Protein AF-A0A059EYD7-F1 (afdb_monomer_lite)

Foldseek 3Di:
DPVVVVVQVVVVVVLVVQAPAWKFKFQPVCPQWTWKAFQPDDDFFRIFIDGPPDDPRIFRTWHWHDDPQFTFIAHNNFTWDDDPFGIGTDDPDHDTWHWDDDPRAIWTDDPQWTWFQDPGGTTTDHDDPDSRRGMHMGGDPPVVVVVVVPPPDDDDDPVVVVVVVVVVVVVVVVVVVVVVVVLVVPDDPDPLSVLCNVQVDPVCVVVSVVVVVVVVVVVPDDDDPDDDPPPPPVCVPDPD

pLDDT: mean 70.07, std 21.64, range [25.67, 97.25]

Radius of gyration: 25.84 Å; chains: 1; bounding box: 49×75×53 Å

Structure (mmCIF, N/CA/C/O backbone):
data_AF-A0A059EYD7-F1
#
_entry.id   AF-A0A059EYD7-F1
#
loop_
_atom_site.group_PDB
_atom_site.id
_atom_site.type_symbol
_atom_site.label_atom_id
_atom_site.label_alt_id
_atom_site.label_comp_id
_atom_site.label_asym_id
_atom_site.label_entity_id
_atom_site.label_seq_id
_atom_site.pdbx_PDB_ins_code
_atom_site.Cartn_x
_atom_site.Cartn_y
_atom_site.Cartn_z
_atom_site.occupancy
_atom_site.B_iso_or_equiv
_atom_site.auth_seq_id
_atom_site.auth_comp_id
_atom_site.auth_asym_id
_atom_site.auth_atom_id
_atom_site.pdbx_PDB_model_num
ATOM 1 N N . MET A 1 1 ? -14.979 23.476 12.767 1.00 40.97 1 MET A N 1
ATOM 2 C CA . MET A 1 1 ? -15.684 22.235 12.365 1.00 40.97 1 MET A CA 1
ATOM 3 C C . MET A 1 1 ? -15.823 22.059 10.840 1.00 40.97 1 MET A C 1
ATOM 5 O O . MET A 1 1 ? -16.183 20.976 10.415 1.00 40.97 1 MET A O 1
ATOM 9 N N . LEU A 1 2 ? -15.488 23.056 10.001 1.00 29.75 2 LEU A N 1
ATOM 10 C CA . LEU A 1 2 ? -15.599 22.969 8.529 1.00 29.75 2 LEU A CA 1
ATOM 11 C C . LEU A 1 2 ? -14.381 22.335 7.819 1.00 29.75 2 LEU A C 1
ATOM 13 O O . LEU A 1 2 ? -14.559 21.645 6.820 1.00 29.75 2 LEU A O 1
ATOM 17 N N . LEU A 1 3 ? -13.159 22.488 8.352 1.00 25.67 3 LEU A N 1
ATOM 18 C CA . LEU A 1 3 ? -11.946 21.910 7.740 1.00 25.67 3 LEU A CA 1
ATOM 19 C C . LEU A 1 3 ? -11.947 20.371 7.706 1.00 25.67 3 LEU A C 1
ATOM 21 O O . LEU A 1 3 ? -11.446 19.774 6.758 1.00 25.67 3 LEU A O 1
ATOM 25 N N . TYR A 1 4 ? -12.533 19.730 8.720 1.00 30.30 4 TYR A N 1
ATOM 26 C CA . TYR A 1 4 ? -12.540 18.269 8.847 1.00 30.30 4 TYR A CA 1
ATOM 27 C C . TYR A 1 4 ? -13.399 17.600 7.759 1.00 30.30 4 TYR A C 1
ATOM 29 O O . TYR A 1 4 ? -13.038 16.551 7.237 1.00 30.30 4 TYR A O 1
ATOM 37 N N . PHE A 1 5 ? -14.502 18.242 7.357 1.00 29.33 5 PHE A N 1
ATOM 38 C CA . PHE A 1 5 ? -15.369 17.740 6.287 1.00 29.33 5 PHE A CA 1
ATOM 39 C C . PHE A 1 5 ? -14.737 17.870 4.899 1.00 29.33 5 PHE A C 1
ATOM 41 O O . PHE A 1 5 ? -14.975 17.014 4.051 1.00 29.33 5 PHE A O 1
ATOM 48 N N . TYR A 1 6 ? -13.923 18.903 4.665 1.00 25.95 6 TYR A N 1
ATOM 49 C CA . TYR A 1 6 ? -13.319 19.135 3.352 1.00 25.95 6 TYR A CA 1
ATOM 50 C C . TYR A 1 6 ? -12.222 18.104 3.038 1.00 25.95 6 TYR A C 1
ATOM 52 O O . TYR A 1 6 ? -12.196 17.562 1.939 1.00 25.95 6 TYR A O 1
ATOM 60 N N . ILE A 1 7 ? -11.391 17.753 4.030 1.00 36.19 7 ILE A N 1
ATOM 61 C CA . ILE A 1 7 ? -10.293 16.779 3.878 1.00 36.19 7 ILE A CA 1
ATOM 62 C C . ILE A 1 7 ? -10.826 15.344 3.709 1.00 36.19 7 ILE A C 1
ATOM 64 O O . ILE A 1 7 ? -10.340 14.594 2.861 1.00 36.19 7 ILE A O 1
ATOM 68 N N . VAL A 1 8 ? -11.863 14.965 4.470 1.00 41.94 8 VAL A N 1
ATOM 69 C CA . VAL A 1 8 ? -12.469 13.619 4.408 1.00 41.94 8 VAL A CA 1
ATOM 70 C C . VAL A 1 8 ? -13.204 13.378 3.084 1.00 41.94 8 VAL A C 1
ATOM 72 O O . VAL A 1 8 ? -13.218 12.257 2.578 1.00 41.94 8 VAL A O 1
ATOM 75 N N . LYS A 1 9 ? -13.807 14.416 2.491 1.00 41.78 9 LYS A N 1
ATOM 76 C CA . LYS A 1 9 ? -14.531 14.274 1.221 1.00 41.78 9 LYS A CA 1
ATOM 77 C C . LYS A 1 9 ? -13.574 14.047 0.049 1.00 41.78 9 LYS A C 1
ATOM 79 O O . LYS A 1 9 ? -13.802 13.153 -0.760 1.00 41.78 9 LYS A O 1
ATOM 84 N N . THR A 1 10 ? -12.455 14.772 0.020 1.00 55.06 10 THR A N 1
ATOM 85 C CA . THR A 1 10 ? -11.432 14.604 -1.020 1.00 55.06 10 THR A CA 1
ATOM 86 C C . THR A 1 10 ? -10.751 13.238 -0.981 1.00 55.06 10 THR A C 1
ATOM 88 O O . THR A 1 10 ? -10.392 12.717 -2.033 1.00 55.06 10 THR A O 1
ATOM 91 N N . SER A 1 11 ? -10.596 12.613 0.190 1.00 69.75 11 SER A N 1
ATOM 92 C CA . SER A 1 11 ? -9.914 11.319 0.269 1.00 69.75 11 SER A CA 1
ATOM 93 C C . SER A 1 11 ? -10.766 10.139 -0.172 1.00 69.75 11 SER A C 1
ATOM 95 O O . SER A 1 11 ? -10.259 9.248 -0.853 1.00 69.75 11 SER A O 1
ATOM 97 N N . LEU A 1 12 ? -12.062 10.136 0.151 1.00 78.62 12 LEU A N 1
ATOM 98 C CA . LEU A 1 12 ? -12.963 9.090 -0.326 1.00 78.62 12 LEU A CA 1
ATOM 99 C C . LEU A 1 12 ? -13.129 9.157 -1.849 1.00 78.62 12 LEU A C 1
ATOM 101 O O . LEU A 1 12 ? -13.083 8.121 -2.504 1.00 78.62 12 LEU A O 1
ATOM 105 N N . GLU A 1 13 ? -13.244 10.359 -2.419 1.00 84.25 13 GLU A N 1
ATOM 106 C CA . GLU A 1 13 ? -13.32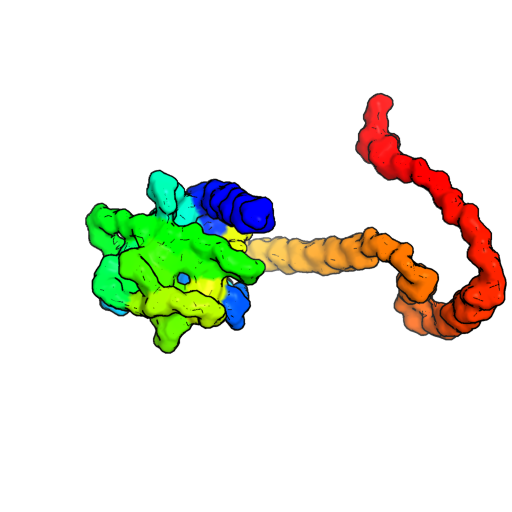1 10.556 -3.872 1.00 84.25 13 GLU A CA 1
ATOM 107 C C . GLU A 1 13 ? -12.063 10.052 -4.598 1.00 84.25 13 GLU A C 1
ATOM 109 O O . GLU A 1 13 ? -12.163 9.462 -5.676 1.00 84.25 13 GLU A O 1
ATOM 114 N N . VAL A 1 14 ? -10.874 10.243 -4.013 1.00 86.62 14 VAL A N 1
ATOM 115 C CA . VAL A 1 14 ? -9.623 9.681 -4.549 1.00 86.62 14 VAL A CA 1
ATOM 116 C C . VAL A 1 14 ? -9.665 8.154 -4.519 1.00 86.62 14 VAL A C 1
ATOM 118 O O . VAL A 1 14 ? -9.455 7.523 -5.553 1.00 86.62 14 VAL A O 1
ATOM 121 N N . LEU A 1 15 ? -10.000 7.546 -3.378 1.00 90.44 15 LEU A N 1
ATOM 122 C CA . LEU A 1 15 ? -10.076 6.085 -3.248 1.00 90.44 15 LEU A CA 1
ATOM 123 C C . LEU A 1 15 ? -11.137 5.466 -4.168 1.00 90.44 15 LEU A C 1
ATOM 125 O O . LEU A 1 15 ? -10.938 4.378 -4.703 1.00 90.44 15 LEU A O 1
ATOM 129 N N . GLU A 1 16 ? -12.252 6.160 -4.388 1.00 89.38 16 GLU A N 1
ATOM 130 C CA . GLU A 1 16 ? -13.285 5.754 -5.341 1.00 89.38 16 GLU A CA 1
ATOM 131 C C . GLU A 1 16 ? -12.776 5.780 -6.782 1.00 89.38 16 GLU A C 1
ATOM 133 O O . GLU A 1 16 ? -13.001 4.819 -7.515 1.00 89.38 16 GLU A O 1
ATOM 138 N N . LYS A 1 17 ? -12.037 6.823 -7.178 1.00 89.12 17 LYS A N 1
ATOM 139 C CA . LYS A 1 17 ? -11.420 6.910 -8.513 1.00 89.12 17 LYS A CA 1
ATOM 140 C C . LYS A 1 17 ? -10.355 5.842 -8.738 1.00 89.12 17 LYS A C 1
ATOM 142 O O . LYS A 1 17 ? -10.203 5.377 -9.864 1.00 89.12 17 LYS A O 1
ATOM 147 N N . LEU A 1 18 ? -9.619 5.473 -7.692 1.00 89.81 18 LEU A N 1
ATOM 148 C CA . LEU A 1 18 ? -8.628 4.397 -7.736 1.00 89.81 18 LEU A CA 1
ATOM 149 C C . LEU A 1 18 ? -9.276 3.009 -7.742 1.00 89.81 18 LEU A C 1
ATOM 151 O O . LEU A 1 18 ? -8.636 2.035 -8.140 1.00 89.81 18 LEU A O 1
ATOM 155 N N . SER A 1 19 ? -10.534 2.895 -7.314 1.00 93.44 19 SER A N 1
ATOM 156 C CA . SER A 1 19 ? -11.156 1.594 -7.141 1.00 93.44 19 SER A CA 1
ATOM 157 C C . SER A 1 19 ? -11.311 0.840 -8.463 1.00 93.44 19 SER A C 1
ATOM 159 O O . SER A 1 19 ? -11.786 1.377 -9.460 1.00 93.44 19 SER A O 1
ATOM 161 N N . GLY A 1 20 ? -10.889 -0.425 -8.462 1.00 89.00 20 GLY A N 1
ATOM 162 C CA . GLY A 1 20 ? -10.908 -1.313 -9.623 1.00 89.00 20 GLY A CA 1
ATOM 163 C C . GLY A 1 20 ? -9.766 -1.092 -10.618 1.00 89.00 20 GLY A C 1
ATOM 164 O O . GLY A 1 20 ? -9.623 -1.893 -11.539 1.00 89.00 20 GLY A O 1
ATOM 165 N N . ARG A 1 21 ? -8.936 -0.057 -10.441 1.00 89.94 21 ARG A N 1
ATOM 166 C CA . ARG A 1 21 ? -7.792 0.224 -11.319 1.00 89.94 21 ARG A CA 1
ATOM 167 C C . ARG A 1 21 ? -6.540 -0.515 -10.863 1.00 89.94 21 ARG A C 1
ATOM 169 O O . ARG A 1 21 ? -6.378 -0.779 -9.672 1.00 89.94 21 ARG A O 1
ATOM 176 N N . ASN A 1 22 ? -5.647 -0.789 -11.814 1.00 87.44 22 ASN A N 1
ATOM 177 C CA . ASN A 1 22 ? -4.293 -1.248 -11.516 1.00 87.44 22 ASN A CA 1
ATOM 178 C C . ASN A 1 22 ? -3.516 -0.100 -10.862 1.00 87.44 22 ASN A C 1
ATOM 180 O O . ASN A 1 22 ? -3.389 0.995 -11.423 1.00 87.44 22 ASN A O 1
ATOM 184 N N . ILE A 1 23 ? -3.018 -0.355 -9.662 1.00 90.50 23 ILE A N 1
ATOM 185 C CA . ILE A 1 23 ? -2.234 0.587 -8.872 1.00 90.50 23 ILE A CA 1
ATOM 186 C C . ILE A 1 23 ? -1.023 -0.136 -8.289 1.00 90.50 23 ILE A C 1
ATOM 188 O O . ILE A 1 23 ? -1.004 -1.362 -8.194 1.00 90.50 23 ILE A O 1
ATOM 192 N N . LYS A 1 24 ? -0.029 0.622 -7.842 1.00 90.38 24 LYS A N 1
ATOM 193 C CA . LYS A 1 24 ? 0.980 0.146 -6.897 1.00 90.38 24 LYS A CA 1
ATOM 194 C C . LYS A 1 24 ? 0.736 0.819 -5.551 1.00 90.38 24 LYS A C 1
ATOM 196 O O . LYS A 1 24 ? 0.357 1.989 -5.510 1.00 90.38 24 LYS A O 1
ATOM 201 N N . ILE A 1 25 ? 0.933 0.085 -4.463 1.00 93.00 25 ILE A N 1
ATOM 202 C CA . ILE A 1 25 ? 0.855 0.618 -3.097 1.00 93.00 25 ILE A CA 1
ATOM 203 C C . ILE A 1 25 ? 2.280 0.669 -2.562 1.00 93.00 25 ILE A C 1
ATOM 205 O O . ILE A 1 25 ? 2.978 -0.334 -2.650 1.00 93.00 25 ILE A O 1
ATOM 209 N N . PHE A 1 26 ? 2.720 1.795 -2.015 1.00 90.50 26 PHE A N 1
ATOM 210 C CA . PHE A 1 26 ? 4.070 1.950 -1.462 1.00 90.50 26 PHE A CA 1
ATOM 211 C C . PHE A 1 26 ? 4.025 2.614 -0.090 1.00 90.50 26 PHE A C 1
ATOM 213 O O . PHE A 1 26 ? 3.025 3.234 0.273 1.00 90.50 26 PHE A O 1
ATOM 220 N N . LEU A 1 27 ? 5.102 2.478 0.684 1.00 89.38 27 LEU A N 1
ATOM 221 C CA . LEU A 1 27 ? 5.264 3.237 1.923 1.00 89.38 27 LEU A CA 1
ATOM 222 C C . LEU A 1 27 ? 5.783 4.631 1.620 1.00 89.38 27 LEU A C 1
ATOM 224 O O . LEU A 1 27 ? 6.733 4.791 0.864 1.00 89.38 27 LEU A O 1
ATOM 228 N N . ILE A 1 28 ? 5.246 5.639 2.294 1.00 84.38 28 ILE A N 1
ATOM 229 C CA . ILE A 1 28 ? 5.686 7.026 2.087 1.00 84.38 28 ILE A CA 1
ATOM 230 C C . ILE A 1 28 ? 7.143 7.233 2.507 1.00 84.38 28 ILE A C 1
ATOM 232 O O . ILE A 1 28 ? 7.848 8.036 1.903 1.00 84.38 28 ILE A O 1
ATOM 236 N N . SER A 1 29 ? 7.618 6.480 3.503 1.00 84.75 29 SER A N 1
ATOM 237 C CA . SER A 1 29 ? 9.033 6.478 3.888 1.00 84.75 29 SER A CA 1
ATOM 238 C C . SER A 1 29 ? 9.952 5.856 2.837 1.00 84.75 29 SER A C 1
ATOM 240 O O . SER A 1 29 ? 11.154 6.111 2.885 1.00 84.75 29 SER A O 1
ATOM 242 N N . ASN A 1 30 ? 9.423 5.048 1.913 1.00 84.25 30 ASN A N 1
ATOM 243 C CA . ASN A 1 30 ? 10.200 4.450 0.836 1.00 84.25 30 ASN A CA 1
ATOM 244 C C . ASN A 1 30 ? 9.395 4.324 -0.475 1.00 84.25 30 ASN A C 1
ATOM 246 O O . ASN A 1 30 ? 8.903 3.238 -0.790 1.00 84.25 30 ASN A O 1
ATOM 250 N N . PRO A 1 31 ? 9.265 5.413 -1.255 1.00 81.94 31 PRO A N 1
ATOM 251 C CA . PRO A 1 31 ? 8.441 5.439 -2.465 1.00 81.94 31 PRO A CA 1
ATOM 252 C C . PRO A 1 31 ? 9.009 4.626 -3.638 1.00 81.94 31 PRO A C 1
ATOM 254 O O . PRO A 1 31 ? 8.325 4.444 -4.642 1.00 81.94 31 PRO A O 1
ATOM 257 N N . GLU A 1 32 ? 10.244 4.135 -3.529 1.00 78.12 32 GLU A N 1
ATOM 258 C CA . GLU A 1 32 ? 10.884 3.294 -4.549 1.00 78.12 32 GLU A CA 1
ATOM 259 C C . GLU A 1 32 ? 10.517 1.806 -4.409 1.00 78.12 32 GLU A C 1
ATOM 261 O O . GLU A 1 32 ? 10.810 1.001 -5.299 1.00 78.12 32 GLU A O 1
ATOM 266 N N . GLU A 1 33 ? 9.869 1.435 -3.299 1.00 83.31 33 GLU A N 1
ATOM 267 C CA . GLU A 1 33 ? 9.478 0.067 -2.977 1.00 83.31 33 GLU A CA 1
ATOM 268 C C . GLU A 1 33 ? 7.961 -0.065 -2.813 1.00 83.31 33 GLU A C 1
ATOM 270 O O . GLU A 1 33 ? 7.318 0.643 -2.037 1.00 83.31 33 GLU A O 1
ATOM 275 N N . PHE A 1 34 ? 7.393 -1.047 -3.499 1.00 90.19 34 PHE A N 1
ATOM 276 C CA . PHE A 1 34 ? 5.964 -1.319 -3.549 1.00 90.19 34 PHE A CA 1
ATOM 277 C C . PHE A 1 34 ? 5.635 -2.587 -2.781 1.00 90.19 34 PHE A C 1
ATOM 279 O O . PHE A 1 34 ? 6.440 -3.514 -2.709 1.00 90.19 34 PHE A O 1
ATOM 286 N N . LEU A 1 35 ? 4.427 -2.651 -2.237 1.00 93.12 35 LEU A N 1
ATOM 287 C CA . LEU A 1 35 ? 3.883 -3.887 -1.709 1.00 93.12 35 LEU A CA 1
ATOM 288 C C . LEU A 1 35 ? 3.740 -4.895 -2.845 1.00 93.12 35 LEU A C 1
ATOM 290 O O . LEU A 1 35 ? 3.181 -4.595 -3.900 1.00 93.12 35 LEU A O 1
ATOM 294 N N . ALA A 1 36 ? 4.245 -6.093 -2.602 1.00 92.38 36 ALA A N 1
ATOM 295 C CA . ALA A 1 36 ? 4.229 -7.180 -3.552 1.00 92.38 36 ALA A CA 1
ATOM 296 C C . ALA A 1 36 ? 3.904 -8.495 -2.862 1.00 92.38 36 ALA A C 1
ATOM 298 O O . ALA A 1 36 ? 4.102 -8.666 -1.657 1.00 92.38 36 ALA A O 1
ATOM 299 N N . ARG A 1 37 ? 3.400 -9.435 -3.651 1.00 90.75 37 ARG A N 1
ATOM 300 C CA . ARG A 1 37 ? 3.235 -10.824 -3.262 1.00 90.75 37 ARG A CA 1
ATOM 301 C C . ARG A 1 37 ? 4.414 -11.635 -3.773 1.00 90.75 37 ARG A C 1
ATOM 303 O O . ARG A 1 37 ? 4.748 -11.564 -4.949 1.00 90.75 37 ARG A O 1
ATOM 310 N N . ARG A 1 38 ? 4.955 -12.492 -2.919 1.00 87.50 38 ARG A N 1
ATOM 311 C CA . ARG A 1 38 ? 5.896 -13.540 -3.299 1.00 87.50 38 ARG A CA 1
ATOM 312 C C . ARG A 1 38 ? 5.171 -14.670 -4.020 1.00 87.50 38 ARG A C 1
ATOM 314 O O . ARG A 1 38 ? 4.219 -15.249 -3.498 1.00 87.50 38 ARG A O 1
ATOM 321 N N . LEU A 1 39 ? 5.623 -14.981 -5.226 1.00 83.50 39 LEU A N 1
ATOM 322 C CA . LEU A 1 39 ? 5.131 -16.085 -6.050 1.00 83.50 39 LEU A CA 1
ATOM 323 C C . LEU A 1 39 ? 5.811 -17.411 -5.690 1.00 83.50 39 LEU A C 1
ATOM 325 O O . LEU A 1 39 ? 5.248 -18.473 -5.936 1.0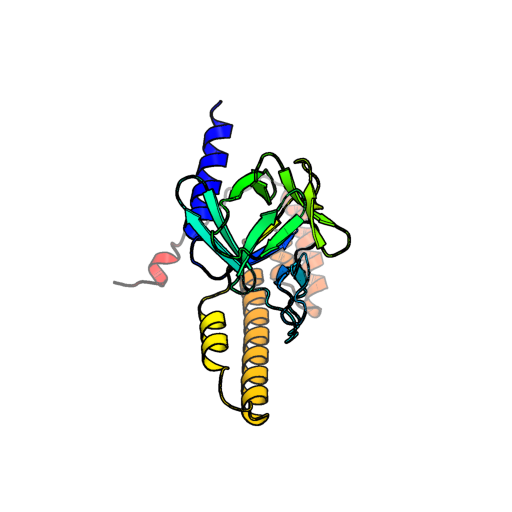0 83.50 39 LEU A O 1
ATOM 329 N N . ASP A 1 40 ? 6.996 -17.345 -5.078 1.00 79.88 40 ASP A N 1
ATOM 330 C CA . ASP A 1 40 ? 7.817 -18.497 -4.698 1.00 79.88 40 ASP A CA 1
ATOM 331 C C . ASP A 1 40 ? 7.657 -18.934 -3.229 1.00 79.88 40 ASP A C 1
ATOM 333 O O . ASP A 1 40 ? 8.367 -19.826 -2.763 1.00 79.88 40 ASP A O 1
ATOM 337 N N . TYR A 1 41 ? 6.737 -18.314 -2.484 1.00 77.38 41 TYR A N 1
ATOM 338 C CA . TYR A 1 41 ? 6.580 -18.511 -1.044 1.00 77.38 41 TYR A CA 1
ATOM 339 C C . TYR A 1 41 ? 5.126 -18.798 -0.669 1.00 77.38 41 TYR A C 1
ATOM 341 O O . TYR A 1 41 ? 4.240 -17.972 -0.879 1.00 77.38 41 TYR A O 1
ATOM 349 N N . PHE A 1 42 ? 4.896 -19.969 -0.073 1.00 70.62 42 PHE A N 1
ATOM 350 C CA . PHE A 1 42 ? 3.560 -20.486 0.256 1.00 70.62 42 PHE A CA 1
ATOM 351 C C . PHE A 1 42 ? 3.268 -20.544 1.766 1.00 70.62 42 PHE A C 1
ATOM 353 O O . PHE A 1 42 ? 2.266 -21.126 2.173 1.00 70.62 42 PHE A O 1
ATOM 360 N N . ASN A 1 43 ? 4.135 -19.967 2.602 1.00 72.62 43 ASN A N 1
ATOM 361 C CA . ASN A 1 43 ? 3.954 -19.961 4.057 1.00 72.62 43 ASN A CA 1
ATOM 362 C C . ASN A 1 43 ? 3.175 -18.717 4.537 1.00 72.62 43 ASN A C 1
ATOM 364 O O . ASN A 1 43 ? 2.733 -17.875 3.753 1.00 72.62 43 ASN A O 1
ATOM 368 N N . ASP A 1 44 ? 3.052 -18.588 5.860 1.00 67.94 44 ASP A N 1
ATOM 369 C CA . ASP A 1 44 ? 2.478 -17.431 6.545 1.00 67.94 44 ASP A CA 1
ATOM 370 C C . ASP A 1 44 ? 3.150 -16.111 6.108 1.00 67.94 44 ASP A C 1
ATOM 372 O O . ASP A 1 44 ? 4.362 -15.950 6.249 1.00 67.94 44 ASP A O 1
ATOM 376 N N . CYS A 1 45 ? 2.335 -15.152 5.654 1.00 75.44 45 CYS A N 1
ATOM 377 C CA . CYS A 1 45 ? 2.716 -13.824 5.145 1.00 75.44 45 CYS A CA 1
ATOM 378 C C . CYS A 1 45 ? 3.509 -13.840 3.821 1.00 75.44 45 CYS A C 1
ATOM 380 O O . CYS A 1 45 ? 4.718 -13.618 3.800 1.00 75.44 45 CYS A O 1
ATOM 382 N N . PRO A 1 46 ? 2.829 -14.043 2.679 1.00 82.81 46 PRO A N 1
ATOM 383 C CA . PRO A 1 46 ? 3.461 -14.010 1.364 1.00 82.81 46 PRO A CA 1
ATOM 384 C C . PRO A 1 46 ? 3.630 -12.587 0.814 1.00 82.81 46 PRO A C 1
ATOM 386 O O . PRO A 1 46 ? 3.754 -12.427 -0.396 1.00 82.81 46 PRO A O 1
ATOM 389 N N . PHE A 1 47 ? 3.591 -11.551 1.655 1.00 89.25 47 PHE A N 1
ATOM 390 C CA . PHE A 1 47 ? 3.663 -10.161 1.209 1.00 89.25 47 PHE A CA 1
ATOM 391 C C . PHE A 1 47 ? 4.929 -9.478 1.712 1.00 89.25 47 PHE A C 1
ATOM 393 O O . PHE A 1 47 ? 5.243 -9.535 2.900 1.00 89.25 47 PHE A O 1
ATOM 400 N N . GLU A 1 48 ? 5.612 -8.781 0.813 1.00 88.75 48 GLU A N 1
ATOM 401 C CA . GLU A 1 48 ? 6.852 -8.062 1.091 1.00 88.75 48 GLU A CA 1
ATOM 402 C C . GLU A 1 48 ? 6.907 -6.726 0.339 1.00 88.75 48 GLU A C 1
ATOM 404 O O . GLU A 1 48 ? 5.948 -6.319 -0.321 1.00 88.75 48 GLU A O 1
ATOM 409 N N . LYS A 1 49 ? 8.039 -6.032 0.459 1.00 87.00 49 LYS A N 1
ATOM 410 C CA . LYS A 1 49 ? 8.377 -4.887 -0.385 1.00 87.00 49 LYS A CA 1
ATOM 411 C C . LYS A 1 49 ? 9.223 -5.337 -1.561 1.00 87.00 49 LYS A C 1
ATOM 413 O O . LYS A 1 49 ? 10.159 -6.110 -1.388 1.00 87.00 49 LYS A O 1
ATOM 418 N N . ALA A 1 50 ? 8.956 -4.751 -2.712 1.00 82.94 50 ALA A N 1
ATOM 419 C CA . ALA A 1 50 ? 9.701 -4.970 -3.929 1.00 82.94 50 ALA A CA 1
ATOM 420 C C . ALA A 1 50 ? 10.036 -3.653 -4.617 1.00 82.94 50 ALA A C 1
ATOM 422 O O . ALA A 1 50 ? 9.198 -2.761 -4.717 1.00 82.94 50 ALA A O 1
ATOM 423 N N . SER A 1 51 ? 11.243 -3.553 -5.160 1.00 78.12 51 SER A N 1
ATOM 424 C CA . SER A 1 51 ? 11.572 -2.473 -6.092 1.00 78.12 51 SER A CA 1
ATOM 425 C C . SER A 1 51 ? 10.881 -2.677 -7.446 1.00 78.12 51 SER A C 1
ATOM 427 O O . SER A 1 51 ? 10.516 -3.797 -7.789 1.00 78.12 51 SER A O 1
ATOM 429 N N . LEU A 1 52 ? 10.815 -1.627 -8.267 1.00 67.31 52 LEU A N 1
ATOM 430 C CA . LEU A 1 52 ? 10.379 -1.690 -9.676 1.00 67.31 52 LEU A CA 1
ATOM 431 C C . LEU A 1 52 ? 11.220 -2.609 -10.582 1.00 67.31 52 LEU A C 1
ATOM 433 O O . LEU A 1 52 ? 10.881 -2.782 -11.752 1.00 67.31 52 LEU A O 1
ATOM 437 N N . LYS A 1 53 ? 12.335 -3.165 -10.095 1.00 71.00 53 LYS A N 1
ATOM 438 C CA . LYS A 1 53 ? 13.141 -4.101 -10.881 1.00 71.00 53 LYS A CA 1
ATOM 439 C C . LYS A 1 53 ? 12.315 -5.343 -11.188 1.00 71.00 53 LYS A C 1
ATOM 441 O O . LYS A 1 53 ? 11.694 -5.911 -10.295 1.00 71.00 53 LYS A O 1
ATOM 446 N N . PHE A 1 54 ? 12.345 -5.758 -12.450 1.00 67.25 54 PHE A N 1
ATOM 447 C CA . PHE A 1 54 ? 11.681 -6.976 -12.883 1.00 67.25 54 PHE A CA 1
ATOM 448 C C . PHE A 1 54 ? 12.258 -8.175 -12.125 1.00 67.25 54 PHE A C 1
ATOM 450 O O . PHE A 1 54 ? 13.441 -8.492 -12.258 1.00 67.25 54 PHE A O 1
ATOM 457 N N . ASP A 1 55 ? 11.419 -8.827 -11.330 1.00 75.69 55 ASP A N 1
ATOM 458 C CA . ASP A 1 55 ? 11.734 -10.075 -10.653 1.00 75.69 55 ASP A CA 1
ATOM 459 C C . ASP A 1 55 ? 10.526 -11.005 -10.784 1.00 75.69 55 ASP A C 1
ATOM 461 O O . ASP A 1 55 ? 9.450 -10.755 -10.250 1.00 75.69 55 ASP A O 1
ATOM 465 N N . SER A 1 56 ? 10.718 -12.101 -11.519 1.00 77.44 56 SER A N 1
ATOM 466 C CA . SER A 1 56 ? 9.694 -13.119 -11.784 1.00 77.44 56 SER A CA 1
ATOM 467 C C . SER A 1 56 ? 9.143 -13.812 -10.531 1.00 77.44 56 SER A C 1
ATOM 469 O O . SER A 1 56 ? 8.194 -14.585 -10.630 1.00 77.44 56 SER A O 1
ATOM 471 N N . LYS A 1 57 ? 9.756 -13.601 -9.361 1.00 83.69 57 LYS A N 1
ATOM 472 C CA . LYS A 1 57 ? 9.350 -14.214 -8.091 1.00 83.69 57 LYS A CA 1
ATOM 473 C C . LYS A 1 57 ? 8.379 -13.359 -7.295 1.00 83.69 57 LYS A C 1
ATOM 475 O O . LYS A 1 57 ? 7.898 -13.814 -6.259 1.00 83.69 57 LYS A O 1
ATOM 480 N N . ILE A 1 58 ? 8.081 -12.153 -7.759 1.00 86.44 58 ILE A N 1
ATOM 481 C CA . ILE A 1 58 ? 7.217 -11.203 -7.069 1.00 86.44 58 ILE A CA 1
ATOM 482 C C . ILE A 1 58 ? 6.172 -10.633 -8.021 1.00 86.44 58 ILE A C 1
ATOM 484 O O . ILE A 1 58 ? 6.397 -10.475 -9.215 1.00 86.44 58 ILE A O 1
ATOM 488 N N . ASP A 1 59 ? 5.024 -10.284 -7.464 1.00 87.94 59 ASP A N 1
ATOM 489 C CA . ASP A 1 59 ? 3.954 -9.600 -8.173 1.00 87.94 59 ASP A CA 1
ATOM 490 C C . ASP A 1 59 ? 3.506 -8.393 -7.345 1.00 87.94 59 ASP A C 1
ATOM 492 O O . ASP A 1 59 ? 2.941 -8.533 -6.257 1.00 87.94 59 ASP A O 1
ATOM 496 N N . SER A 1 60 ? 3.823 -7.199 -7.843 1.00 90.75 60 SER A N 1
ATOM 497 C CA . SER A 1 60 ? 3.534 -5.922 -7.182 1.00 90.75 60 SER A CA 1
ATOM 498 C C . SER A 1 60 ? 2.232 -5.275 -7.653 1.00 90.75 60 SER A C 1
ATOM 500 O O . SER A 1 60 ? 1.919 -4.156 -7.240 1.00 90.75 60 SER A O 1
ATOM 502 N N . ASP A 1 61 ? 1.463 -5.930 -8.524 1.00 90.12 61 ASP A N 1
ATOM 503 C CA . ASP A 1 61 ? 0.197 -5.379 -8.989 1.00 90.12 61 ASP A CA 1
ATOM 504 C C . ASP A 1 61 ? -0.832 -5.362 -7.876 1.00 90.12 61 ASP A C 1
ATOM 506 O O . ASP A 1 61 ? -1.191 -6.383 -7.286 1.00 90.12 61 ASP A O 1
ATOM 510 N N . CYS A 1 62 ? -1.339 -4.169 -7.593 1.00 94.00 62 CYS A N 1
ATOM 511 C CA . CYS A 1 62 ? -2.321 -3.962 -6.555 1.00 94.00 62 CYS A CA 1
ATOM 512 C C . CYS A 1 62 ? -3.641 -3.472 -7.150 1.00 94.00 62 CYS A C 1
ATOM 514 O O . CYS A 1 62 ? -3.691 -2.793 -8.179 1.00 94.00 62 CYS A O 1
ATOM 516 N N . LYS A 1 63 ? -4.735 -3.783 -6.456 1.00 95.50 63 LYS A N 1
ATOM 517 C CA . LYS A 1 63 ? -6.060 -3.200 -6.697 1.00 95.50 63 LYS A CA 1
ATOM 518 C C . LYS A 1 63 ? -6.750 -2.952 -5.369 1.00 95.50 63 LYS A C 1
ATOM 520 O O . LYS A 1 63 ? -6.645 -3.757 -4.446 1.00 95.50 63 LYS A O 1
ATOM 525 N N . ILE A 1 64 ? -7.538 -1.887 -5.301 1.00 96.44 64 ILE A N 1
ATOM 526 C CA . ILE A 1 64 ? -8.521 -1.708 -4.231 1.00 96.44 64 ILE A CA 1
ATOM 527 C C . ILE A 1 64 ? -9.928 -1.780 -4.817 1.00 96.44 64 ILE A C 1
ATOM 529 O O . ILE A 1 64 ? -10.227 -1.162 -5.834 1.00 96.44 64 ILE A O 1
ATOM 533 N N . ILE A 1 65 ? -10.819 -2.540 -4.195 1.00 96.19 65 ILE A N 1
ATOM 534 C CA . ILE A 1 65 ? -12.191 -2.744 -4.669 1.00 96.19 65 ILE A CA 1
ATOM 535 C C . ILE A 1 65 ? -13.143 -2.282 -3.577 1.00 96.19 65 ILE A C 1
ATOM 537 O O . ILE A 1 65 ? -13.178 -2.857 -2.489 1.00 96.19 65 ILE A O 1
ATOM 541 N N . LYS A 1 66 ? -13.923 -1.239 -3.852 1.00 95.44 66 LYS A N 1
ATOM 542 C CA . LYS A 1 66 ? -14.897 -0.706 -2.905 1.00 95.44 66 LYS A CA 1
ATOM 543 C C . LYS A 1 66 ? -15.969 -1.756 -2.602 1.00 95.44 66 LYS A C 1
ATOM 545 O O . LYS A 1 66 ? -16.607 -2.292 -3.500 1.00 95.44 66 LYS A O 1
ATOM 550 N N . ASN A 1 67 ? -16.197 -2.017 -1.318 1.00 93.94 67 ASN A N 1
ATOM 551 C CA . ASN A 1 67 ? -17.257 -2.888 -0.820 1.00 93.94 67 ASN A CA 1
ATOM 552 C C . ASN A 1 67 ? -17.948 -2.234 0.390 1.00 93.94 67 ASN A C 1
ATOM 554 O O . ASN A 1 67 ? -17.501 -2.328 1.543 1.00 93.94 67 ASN A O 1
ATOM 558 N N . GLY A 1 68 ? -19.088 -1.587 0.143 1.00 92.00 68 GLY A N 1
ATOM 559 C CA . GLY A 1 68 ? -19.830 -0.847 1.163 1.00 92.00 68 GLY A CA 1
ATOM 560 C C . GLY A 1 68 ? -18.993 0.292 1.754 1.00 92.00 68 GLY A C 1
ATOM 561 O O . GLY A 1 68 ? -18.523 1.157 1.024 1.00 92.00 68 GLY A O 1
ATOM 562 N N . LYS A 1 69 ? -18.798 0.282 3.080 1.00 90.56 69 LYS A N 1
ATOM 563 C CA . LYS A 1 69 ? -18.019 1.296 3.823 1.00 90.56 69 LYS A CA 1
ATOM 564 C C . LYS A 1 69 ? -16.502 1.040 3.869 1.00 90.56 69 LYS A C 1
ATOM 566 O O . LYS A 1 69 ? -15.807 1.680 4.647 1.00 90.56 69 LYS A O 1
ATOM 571 N N . GLY A 1 70 ? -15.996 0.070 3.115 1.00 94.56 70 GLY A N 1
ATOM 572 C CA . GLY A 1 70 ? -14.576 -0.274 3.109 1.00 94.56 70 GLY A CA 1
ATOM 573 C C . GLY A 1 70 ? -14.139 -0.818 1.760 1.00 94.56 70 GLY A C 1
ATOM 574 O O . GLY A 1 70 ? -14.871 -0.712 0.776 1.00 94.56 70 GLY A O 1
ATOM 575 N N . PHE A 1 71 ? -12.958 -1.420 1.730 1.00 96.94 71 PHE A N 1
ATOM 576 C CA . PHE A 1 71 ? -12.308 -1.888 0.514 1.00 96.94 71 PHE A CA 1
ATOM 577 C C . PHE A 1 71 ? -11.790 -3.313 0.695 1.00 96.94 71 PHE A C 1
ATOM 579 O O . PHE A 1 71 ? -11.341 -3.691 1.777 1.00 96.94 71 PHE A O 1
ATOM 586 N N . HIS A 1 72 ? -11.845 -4.104 -0.367 1.00 97.25 72 HIS A N 1
ATOM 587 C CA . HIS A 1 72 ? -10.978 -5.262 -0.525 1.00 97.25 72 HIS A CA 1
ATOM 588 C C . HIS A 1 72 ? -9.677 -4.799 -1.160 1.00 97.25 72 HIS A C 1
ATOM 590 O O . HIS A 1 72 ? -9.694 -3.939 -2.038 1.00 97.25 72 HIS A O 1
ATOM 596 N N . ILE A 1 73 ? -8.563 -5.361 -0.714 1.00 97.19 73 ILE A N 1
ATOM 597 C CA . ILE A 1 73 ? -7.239 -5.045 -1.239 1.00 97.19 73 ILE A CA 1
ATOM 598 C C . ILE A 1 73 ? -6.726 -6.321 -1.884 1.00 97.19 73 ILE A C 1
ATOM 600 O O . ILE A 1 73 ? -6.745 -7.372 -1.247 1.00 97.19 73 ILE A O 1
ATOM 604 N N . LEU A 1 74 ? -6.311 -6.230 -3.138 1.00 95.88 74 LEU A N 1
ATOM 605 C CA . LEU A 1 74 ? -5.654 -7.300 -3.871 1.00 95.88 74 LEU A CA 1
ATOM 606 C C . LEU A 1 74 ? -4.190 -6.907 -4.058 1.00 95.88 74 LEU A C 1
ATOM 608 O O . LEU A 1 74 ? -3.930 -5.778 -4.471 1.00 95.88 74 LEU A O 1
ATOM 612 N N . ILE A 1 75 ? -3.268 -7.822 -3.766 1.00 94.50 75 ILE A N 1
ATOM 613 C CA . ILE A 1 75 ? -1.831 -7.694 -4.033 1.00 94.50 75 ILE A CA 1
ATOM 614 C C . ILE A 1 75 ? -1.389 -8.958 -4.773 1.00 94.50 75 ILE A C 1
ATOM 616 O O . ILE A 1 75 ? -1.594 -10.079 -4.296 1.00 94.50 75 ILE A O 1
ATOM 620 N N . GLY A 1 76 ? -0.836 -8.771 -5.965 1.00 90.06 76 GLY A N 1
ATOM 621 C CA . GLY A 1 76 ? -0.474 -9.821 -6.904 1.00 90.06 76 GLY A CA 1
ATOM 622 C C . GLY A 1 76 ? -1.604 -10.812 -7.176 1.00 90.06 76 GLY A C 1
ATOM 623 O O . GLY A 1 76 ? -1.438 -12.024 -7.016 1.00 90.06 76 GLY A O 1
ATOM 624 N N . GLY A 1 77 ? -2.806 -10.282 -7.421 1.00 88.00 77 GLY A N 1
ATOM 625 C CA . GLY A 1 77 ? -4.035 -11.048 -7.655 1.00 88.00 77 GLY A CA 1
ATOM 626 C C . GLY A 1 77 ? -4.698 -11.660 -6.412 1.00 88.00 77 GLY A C 1
ATOM 627 O O . GLY A 1 77 ? -5.871 -12.022 -6.478 1.00 88.00 77 GLY A O 1
ATOM 628 N N . ASN A 1 78 ? -4.017 -11.727 -5.264 1.00 91.75 78 ASN A N 1
ATOM 629 C CA . ASN A 1 78 ? -4.564 -12.323 -4.045 1.00 91.75 78 ASN A CA 1
ATOM 630 C C . ASN A 1 78 ? -5.113 -11.281 -3.077 1.00 91.75 78 ASN A C 1
ATOM 632 O O . ASN A 1 78 ? -4.525 -10.222 -2.869 1.00 91.75 78 ASN A O 1
ATOM 636 N N . ALA A 1 79 ? -6.228 -11.612 -2.429 1.00 94.50 79 ALA A N 1
ATOM 637 C CA . ALA A 1 79 ? -6.831 -10.733 -1.442 1.00 94.50 79 ALA A CA 1
ATOM 638 C C . ALA A 1 79 ? -6.041 -10.712 -0.128 1.00 94.50 79 ALA A C 1
ATOM 640 O O . ALA A 1 79 ? -5.679 -11.757 0.420 1.00 94.50 79 ALA A O 1
ATOM 641 N N . LEU A 1 80 ? -5.823 -9.500 0.378 1.00 95.12 80 LEU A N 1
ATOM 642 C CA . LEU A 1 80 ? -5.196 -9.226 1.660 1.00 95.12 80 LEU A CA 1
ATOM 643 C C . LEU A 1 80 ? -6.192 -9.522 2.785 1.00 95.12 80 LEU A C 1
ATOM 645 O O . LEU A 1 80 ? -7.235 -8.870 2.891 1.00 95.12 80 LEU A O 1
ATOM 649 N N . CYS A 1 81 ? -5.864 -10.482 3.639 1.00 94.44 81 CYS A N 1
ATOM 650 C CA . CYS A 1 81 ? -6.645 -10.862 4.808 1.00 94.44 81 CYS A CA 1
ATOM 651 C C . CYS A 1 81 ? -5.838 -10.706 6.093 1.00 94.44 81 CYS A C 1
ATOM 653 O O . CYS A 1 81 ? -4.610 -10.632 6.081 1.00 94.44 81 CYS A O 1
ATOM 655 N N . ALA A 1 82 ? -6.546 -10.664 7.216 1.00 93.38 82 ALA A N 1
ATOM 656 C CA . ALA A 1 82 ? -5.939 -10.690 8.532 1.00 93.38 82 ALA A CA 1
ATOM 657 C C . ALA A 1 82 ? -6.364 -11.929 9.301 1.00 93.38 82 ALA A C 1
ATOM 659 O O . ALA A 1 82 ? -7.551 -12.243 9.399 1.00 93.38 82 ALA A O 1
ATOM 660 N N . ASN A 1 83 ? -5.385 -12.572 9.919 1.00 91.38 83 ASN A N 1
ATOM 661 C CA . ASN A 1 83 ? -5.612 -13.620 10.893 1.00 91.38 83 ASN A CA 1
ATOM 662 C C . ASN A 1 83 ? -4.799 -13.291 12.143 1.00 91.38 83 ASN A C 1
ATOM 664 O O . ASN A 1 83 ? -3.566 -13.278 12.110 1.00 91.38 83 ASN A O 1
ATOM 668 N N . ASN A 1 84 ? -5.495 -12.982 13.237 1.00 88.31 84 ASN A N 1
ATOM 669 C CA . ASN A 1 84 ? -4.904 -12.390 14.437 1.00 88.31 84 ASN A CA 1
ATOM 670 C C . ASN A 1 84 ? -4.117 -11.111 14.082 1.00 88.31 84 ASN A C 1
ATOM 672 O O . ASN A 1 84 ? -4.679 -10.198 13.477 1.00 88.31 84 ASN A O 1
ATOM 676 N N . ASN A 1 85 ? -2.824 -11.063 14.414 1.00 89.12 85 ASN A N 1
ATOM 677 C CA . ASN A 1 85 ? -1.940 -9.932 14.115 1.00 89.12 85 ASN A CA 1
ATOM 678 C C . ASN A 1 85 ? -1.119 -10.134 12.827 1.00 89.12 85 ASN A C 1
ATOM 680 O O . ASN A 1 85 ? -0.238 -9.335 12.517 1.00 89.12 85 ASN A O 1
ATOM 684 N N . LYS A 1 86 ? -1.378 -11.212 12.078 1.00 90.56 86 LYS A N 1
ATOM 685 C CA . LYS A 1 86 ? -0.677 -11.517 10.831 1.00 90.56 86 LYS A CA 1
ATOM 686 C C . LYS A 1 86 ? -1.511 -11.111 9.627 1.00 90.56 86 LYS A C 1
ATOM 688 O O . LYS A 1 86 ? -2.739 -11.234 9.622 1.00 90.56 86 LYS A O 1
ATOM 693 N N . VAL A 1 87 ? -0.809 -10.701 8.581 1.00 92.25 87 VAL A N 1
ATOM 694 C CA . VAL A 1 87 ? -1.373 -10.470 7.256 1.00 92.25 87 VAL A CA 1
ATOM 695 C C . VAL A 1 87 ? -1.171 -11.737 6.427 1.00 92.25 87 VAL A C 1
ATOM 697 O O . VAL A 1 87 ? -0.072 -12.282 6.365 1.00 92.25 87 VAL A O 1
ATOM 700 N N . ILE A 1 88 ? -2.247 -12.244 5.835 1.00 91.69 88 ILE A N 1
ATOM 701 C CA . ILE A 1 88 ? -2.272 -13.512 5.095 1.00 91.69 88 ILE A CA 1
ATOM 702 C C . ILE A 1 88 ? -3.084 -13.368 3.809 1.00 91.69 88 ILE A C 1
ATOM 704 O O . ILE A 1 88 ? -3.812 -12.394 3.623 1.00 91.69 88 ILE A O 1
ATOM 708 N N . THR A 1 89 ? -2.997 -14.350 2.920 1.00 91.75 89 THR A N 1
ATOM 709 C CA . THR A 1 89 ? -3.908 -14.459 1.776 1.00 91.75 89 THR A CA 1
ATOM 710 C C . THR A 1 89 ? -5.262 -14.998 2.221 1.00 91.75 89 THR A C 1
ATOM 712 O O . THR A 1 89 ? -5.342 -15.906 3.049 1.00 91.75 89 THR A O 1
ATOM 715 N N . CYS A 1 90 ? -6.344 -14.463 1.665 1.00 89.38 90 CYS A N 1
ATOM 716 C CA . CYS A 1 90 ? -7.687 -14.967 1.938 1.00 89.38 90 CYS A CA 1
ATOM 717 C C . CYS A 1 90 ? -7.909 -16.353 1.310 1.00 89.38 90 CYS A C 1
ATOM 719 O O . CYS A 1 90 ? -7.677 -16.516 0.118 1.00 89.38 90 CYS A O 1
ATOM 721 N N . SER A 1 91 ? -8.432 -17.323 2.069 1.00 85.12 91 SER A N 1
ATOM 722 C CA . SER A 1 91 ? -8.788 -18.645 1.518 1.00 85.12 91 SER A CA 1
ATOM 723 C C . SER A 1 91 ? -10.166 -18.657 0.849 1.00 85.12 91 SER A C 1
ATOM 725 O O . SER A 1 91 ? -10.305 -19.151 -0.260 1.00 85.12 91 SER A O 1
ATOM 727 N N . ASN A 1 92 ? -11.183 -18.088 1.513 1.00 85.25 92 ASN A N 1
ATOM 728 C CA . ASN A 1 92 ? -12.587 -18.208 1.079 1.00 85.25 92 ASN A CA 1
ATOM 729 C C . ASN A 1 92 ? -13.313 -16.862 0.992 1.00 85.25 92 ASN A C 1
ATOM 731 O O . ASN A 1 92 ? -14.065 -16.603 0.057 1.00 85.25 92 ASN A O 1
ATOM 735 N N . LYS A 1 93 ? -13.128 -16.003 1.999 1.00 91.56 93 LYS A N 1
ATOM 736 C CA . LYS A 1 93 ? -13.839 -14.730 2.116 1.00 91.56 93 LYS A CA 1
ATOM 737 C C . LYS A 1 93 ? -12.840 -13.592 2.161 1.00 91.56 93 LYS A C 1
ATOM 739 O O . LYS A 1 93 ? -11.946 -13.593 3.000 1.00 91.56 93 LYS A O 1
ATOM 744 N N . MET A 1 94 ? -13.028 -12.618 1.276 1.00 95.12 94 MET A N 1
ATOM 745 C CA . MET A 1 94 ? -12.195 -11.424 1.259 1.00 95.12 94 MET A CA 1
ATOM 746 C C . MET A 1 94 ? -12.494 -10.545 2.465 1.00 95.12 94 MET A C 1
ATOM 748 O O . MET A 1 94 ? -13.648 -10.215 2.764 1.00 95.12 94 MET A O 1
ATOM 752 N N . ASP A 1 95 ? -11.431 -10.122 3.129 1.00 95.75 95 ASP A N 1
ATOM 753 C CA . ASP A 1 95 ? -11.534 -9.212 4.246 1.00 95.75 95 ASP A CA 1
ATOM 754 C C . ASP A 1 95 ? -11.797 -7.783 3.794 1.00 95.75 95 ASP A C 1
ATOM 756 O O . ASP A 1 95 ? -11.308 -7.312 2.766 1.00 95.75 95 ASP A O 1
ATOM 760 N N . LYS A 1 96 ? -12.597 -7.080 4.596 1.00 96.25 96 LYS A N 1
ATOM 761 C CA . LYS A 1 96 ? -12.863 -5.658 4.414 1.00 96.25 96 LYS A CA 1
ATOM 762 C C . LYS A 1 96 ? -11.883 -4.837 5.240 1.00 96.25 96 LYS A C 1
ATOM 764 O O . LYS A 1 96 ? -11.766 -5.052 6.448 1.00 96.25 96 LYS A O 1
ATOM 769 N N . TRP A 1 97 ? -11.254 -3.878 4.580 1.00 97.12 97 TRP A N 1
ATOM 770 C CA . TRP A 1 97 ? -10.322 -2.918 5.148 1.00 97.12 97 TRP A CA 1
ATOM 771 C C . TRP A 1 97 ? -10.939 -1.526 5.148 1.00 97.12 97 TRP A C 1
ATOM 773 O O . TRP A 1 97 ? -11.657 -1.142 4.222 1.00 97.12 97 TRP A O 1
ATOM 783 N N . ILE A 1 98 ? -10.670 -0.767 6.201 1.00 96.25 98 ILE A N 1
ATOM 784 C CA . ILE A 1 98 ? -11.001 0.653 6.269 1.00 96.25 98 ILE A CA 1
ATOM 785 C C . ILE A 1 98 ? -9.745 1.406 5.852 1.00 96.25 98 ILE A C 1
ATOM 787 O O . ILE A 1 98 ? -8.716 1.271 6.506 1.00 96.25 98 ILE A O 1
ATOM 791 N N . ILE A 1 99 ? -9.828 2.172 4.767 1.00 95.75 99 ILE A N 1
ATOM 792 C CA . ILE A 1 99 ? -8.728 3.020 4.310 1.00 95.75 99 ILE A CA 1
ATOM 793 C C . ILE A 1 99 ? -9.051 4.449 4.730 1.00 95.75 99 ILE A C 1
ATOM 795 O O . ILE A 1 99 ? -10.085 4.989 4.334 1.00 95.75 99 ILE A O 1
ATOM 799 N N . SER A 1 100 ? -8.185 5.040 5.546 1.00 91.56 100 SER A N 1
ATOM 800 C CA . SER A 1 100 ? -8.353 6.396 6.071 1.00 91.56 100 SER A CA 1
ATOM 801 C C . SER A 1 100 ? -7.218 7.284 5.590 1.00 91.56 100 SER A C 1
ATOM 803 O O . SER A 1 100 ? -6.052 6.908 5.703 1.00 91.56 100 SER A O 1
ATOM 805 N N . SER A 1 101 ? -7.547 8.476 5.097 1.00 88.50 101 SER A N 1
ATOM 806 C CA . SER A 1 101 ? -6.547 9.498 4.787 1.00 88.50 101 SER A CA 1
ATOM 807 C C . SER A 1 101 ? -6.037 10.194 6.039 1.00 88.50 101 SER A C 1
ATOM 809 O O . SER A 1 101 ? -6.828 10.627 6.879 1.00 88.50 101 SER A O 1
ATOM 811 N N . ASN A 1 102 ? -4.734 10.405 6.073 1.00 83.50 102 ASN A N 1
ATOM 812 C CA . ASN A 1 102 ? -4.024 11.312 6.958 1.00 83.50 102 ASN A CA 1
ATOM 813 C C . ASN A 1 102 ? -3.476 12.500 6.148 1.00 83.50 102 ASN A C 1
ATOM 815 O O . ASN A 1 102 ? -3.706 12.605 4.946 1.00 83.50 102 ASN A O 1
ATOM 819 N N . SER A 1 103 ? -2.752 13.408 6.804 1.00 80.75 103 SER A N 1
ATOM 820 C CA . SER A 1 103 ? -2.191 14.615 6.175 1.00 80.75 103 SER A CA 1
ATOM 821 C C . SER A 1 103 ? -1.229 14.332 5.020 1.00 80.75 103 SER A C 1
ATOM 823 O O . SER A 1 103 ? -1.134 15.146 4.108 1.00 80.75 103 SER A O 1
ATOM 825 N N . ILE A 1 104 ? -0.517 13.206 5.073 1.00 83.25 104 ILE A N 1
ATOM 826 C CA . ILE A 1 104 ? 0.556 12.876 4.128 1.00 83.25 104 ILE A CA 1
ATOM 827 C C . ILE A 1 104 ? 0.351 11.541 3.409 1.00 83.25 104 ILE A C 1
ATOM 829 O O . ILE A 1 104 ? 1.230 11.143 2.662 1.00 83.25 104 ILE A O 1
ATOM 833 N N . GLY A 1 105 ? -0.763 10.836 3.643 1.00 88.75 105 GLY A N 1
ATOM 834 C CA . GLY A 1 105 ? -0.934 9.472 3.144 1.00 88.75 105 GLY A CA 1
ATOM 835 C C . GLY A 1 105 ? -2.202 8.767 3.585 1.00 88.75 105 GLY A C 1
ATOM 836 O O . GLY A 1 105 ? -3.142 9.386 4.077 1.00 88.75 105 GLY A O 1
ATOM 837 N N . PHE A 1 106 ? -2.194 7.444 3.470 1.00 93.31 106 PHE A N 1
ATOM 838 C CA . PHE A 1 106 ? -3.295 6.562 3.827 1.00 93.31 106 PHE A CA 1
ATOM 839 C C . PHE A 1 106 ? -2.865 5.508 4.845 1.00 93.31 106 PHE A C 1
ATOM 841 O O . PHE A 1 106 ? -1.743 5.011 4.834 1.00 93.31 106 PHE A O 1
ATOM 848 N N . THR A 1 107 ? -3.801 5.151 5.718 1.00 95.31 107 THR A N 1
ATOM 849 C CA . THR A 1 107 ? -3.679 4.043 6.672 1.00 95.31 107 THR A CA 1
ATOM 850 C C . THR A 1 107 ? -4.699 2.973 6.335 1.00 95.31 107 THR A C 1
ATOM 852 O O . THR A 1 107 ? -5.850 3.277 6.012 1.00 95.31 107 THR A O 1
ATOM 855 N N . PHE A 1 108 ? -4.289 1.714 6.446 1.00 96.62 108 PHE A N 1
ATOM 856 C CA . PHE A 1 108 ? -5.143 0.558 6.209 1.00 96.62 108 PHE A CA 1
ATOM 857 C C . PHE A 1 108 ? -5.477 -0.100 7.541 1.00 96.62 108 PHE A C 1
ATOM 859 O O . PHE A 1 108 ? -4.588 -0.585 8.233 1.00 96.62 108 PHE A O 1
ATOM 866 N N . LYS A 1 109 ? -6.755 -0.119 7.914 1.00 96.19 109 LYS A N 1
ATOM 867 C CA . LYS A 1 109 ? -7.209 -0.524 9.246 1.00 96.19 109 LYS A CA 1
ATOM 868 C C . LYS A 1 109 ? -8.149 -1.721 9.204 1.00 96.19 109 LYS A C 1
ATOM 870 O O . LYS A 1 109 ? -9.085 -1.770 8.400 1.00 96.19 109 LYS A O 1
ATOM 875 N N . LYS A 1 110 ? -7.964 -2.638 10.153 1.00 95.12 110 LYS A N 1
ATOM 876 C CA . LYS A 1 110 ? -8.844 -3.781 10.406 1.00 95.12 110 LYS A CA 1
ATOM 877 C C . LYS A 1 110 ? -8.867 -4.123 11.895 1.00 95.12 110 LYS A C 1
ATOM 879 O O . LYS A 1 110 ? -7.832 -4.189 12.538 1.00 95.12 110 LYS A O 1
ATOM 884 N N . ASN A 1 111 ? -10.061 -4.311 12.463 1.00 91.25 111 ASN A N 1
ATOM 885 C CA . ASN A 1 111 ? -10.253 -4.683 13.876 1.00 91.25 111 ASN A CA 1
ATOM 886 C C . ASN A 1 111 ? -9.459 -3.819 14.883 1.00 91.25 111 ASN A C 1
ATOM 888 O O . ASN A 1 111 ? -8.933 -4.330 15.861 1.00 91.25 111 ASN A O 1
ATOM 892 N N . LYS A 1 112 ? -9.403 -2.499 14.650 1.00 92.19 112 LYS A N 1
ATOM 893 C CA . LYS A 1 112 ? -8.628 -1.498 15.421 1.00 92.19 112 LYS A CA 1
ATOM 894 C C . LYS A 1 112 ? -7.107 -1.509 15.216 1.00 92.19 112 LYS A C 1
ATOM 896 O O . LYS A 1 112 ? -6.481 -0.548 15.646 1.00 92.19 112 LYS A O 1
ATOM 901 N N . LEU A 1 113 ? -6.558 -2.491 14.512 1.00 96.69 113 LEU A N 1
ATOM 902 C CA . LEU A 1 113 ? -5.149 -2.551 14.135 1.00 96.69 113 LEU A CA 1
ATOM 903 C C . LEU A 1 113 ? -4.929 -1.928 12.756 1.00 96.69 113 LEU A C 1
ATOM 905 O O . LEU A 1 113 ? -5.830 -1.935 11.911 1.00 96.69 113 LEU A O 1
ATOM 909 N N . CYS A 1 114 ? -3.735 -1.395 12.541 1.00 96.69 114 CYS A N 1
ATOM 910 C CA . CYS A 1 114 ? -3.296 -0.836 11.278 1.00 96.69 114 CYS A CA 1
ATOM 911 C C . CYS A 1 114 ? -2.237 -1.729 10.641 1.00 96.69 114 CYS A C 1
ATOM 913 O O . CYS A 1 114 ? -1.452 -2.389 11.324 1.00 96.69 114 CYS A O 1
ATOM 915 N N . LEU A 1 115 ? -2.251 -1.744 9.314 1.00 95.88 115 LEU A N 1
ATOM 916 C CA . LEU A 1 115 ? -1.213 -2.359 8.514 1.00 95.88 115 LEU A CA 1
ATOM 917 C C . LEU A 1 115 ? 0.110 -1.649 8.805 1.00 95.88 115 LEU A C 1
ATOM 919 O O . LEU A 1 115 ? 0.192 -0.427 8.709 1.00 95.88 115 LEU A O 1
ATOM 923 N N . ASN A 1 116 ? 1.119 -2.426 9.170 1.00 94.94 116 ASN A N 1
ATOM 924 C CA . ASN A 1 116 ? 2.462 -1.962 9.464 1.00 94.94 116 ASN A CA 1
ATOM 925 C C . ASN A 1 116 ? 3.448 -2.764 8.627 1.00 94.94 116 ASN A C 1
ATOM 927 O O . ASN A 1 116 ? 3.310 -3.983 8.501 1.00 94.94 116 ASN A O 1
ATOM 931 N N . PHE A 1 117 ? 4.444 -2.085 8.074 1.00 91.00 117 PHE A N 1
ATOM 932 C CA . PHE A 1 117 ? 5.555 -2.747 7.416 1.00 91.00 117 PHE A CA 1
ATOM 933 C C . PHE A 1 117 ? 6.801 -2.697 8.294 1.00 91.00 117 PHE A C 1
ATOM 935 O O . PHE A 1 117 ? 7.348 -1.626 8.554 1.00 91.00 117 PHE A O 1
ATOM 942 N N . GLU A 1 118 ? 7.297 -3.859 8.703 1.00 87.62 118 GLU A N 1
ATOM 943 C CA . GLU A 1 118 ? 8.492 -3.957 9.536 1.00 87.62 118 GLU A CA 1
ATOM 944 C C . GLU A 1 118 ? 9.237 -5.262 9.267 1.00 87.62 118 GLU A C 1
ATOM 946 O O . GLU A 1 118 ? 8.637 -6.286 8.949 1.00 87.62 118 GLU A O 1
ATOM 951 N N . ASN A 1 119 ? 10.569 -5.233 9.362 1.00 82.75 119 ASN A N 1
ATOM 952 C CA . ASN A 1 119 ? 11.417 -6.418 9.189 1.00 82.75 119 ASN A CA 1
ATOM 953 C C . ASN A 1 119 ? 11.119 -7.216 7.903 1.00 82.75 119 ASN A C 1
ATOM 955 O O . ASN A 1 119 ? 11.17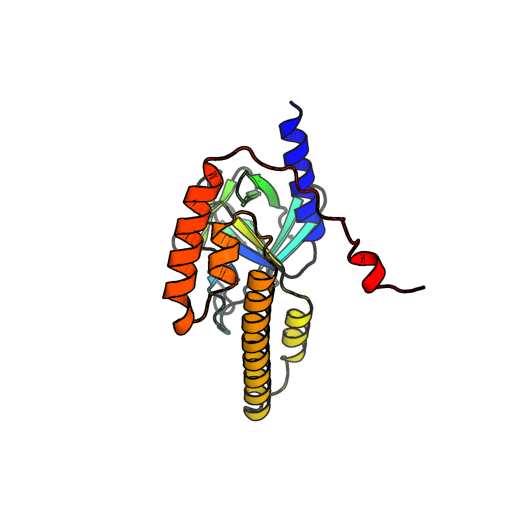0 -8.442 7.899 1.00 82.75 119 ASN A O 1
ATOM 959 N N . ARG A 1 120 ? 10.835 -6.493 6.808 1.00 80.88 120 ARG A N 1
ATOM 960 C CA . ARG A 1 120 ? 10.487 -7.010 5.468 1.00 80.88 120 ARG A CA 1
ATOM 961 C C . ARG A 1 120 ? 9.100 -7.647 5.324 1.00 80.88 120 ARG A C 1
ATOM 963 O O . ARG A 1 120 ? 8.775 -8.081 4.226 1.00 80.88 120 ARG A O 1
ATOM 970 N N . ASN A 1 121 ? 8.276 -7.637 6.366 1.00 84.69 121 ASN A N 1
ATOM 971 C CA . ASN A 1 121 ? 6.957 -8.257 6.346 1.00 84.69 121 ASN A CA 1
ATOM 972 C C . ASN A 1 121 ? 5.847 -7.233 6.587 1.00 84.69 121 ASN A C 1
ATOM 974 O O . ASN A 1 121 ? 6.035 -6.225 7.273 1.00 84.69 121 ASN A O 1
ATOM 978 N N . LEU A 1 122 ? 4.663 -7.540 6.058 1.00 90.88 122 LEU A N 1
ATOM 979 C CA . LEU A 1 122 ? 3.426 -6.883 6.463 1.00 90.88 122 LEU A CA 1
ATOM 980 C C . LEU A 1 122 ? 2.835 -7.571 7.694 1.00 90.88 122 LEU A C 1
ATOM 982 O O . LEU A 1 122 ? 2.653 -8.789 7.735 1.00 90.88 122 LEU A O 1
ATOM 986 N N . GLU A 1 123 ? 2.475 -6.771 8.683 1.00 93.06 123 GLU A N 1
ATOM 987 C CA . GLU A 1 123 ? 1.848 -7.222 9.920 1.00 93.06 123 GLU A CA 1
ATOM 988 C C . GLU A 1 123 ? 0.771 -6.234 10.377 1.00 93.06 123 GLU A C 1
ATOM 990 O O . GLU A 1 123 ? 0.589 -5.160 9.797 1.00 93.06 123 GLU A O 1
ATOM 995 N N . LEU A 1 124 ? 0.023 -6.611 11.411 1.00 94.75 124 LEU A N 1
ATOM 996 C CA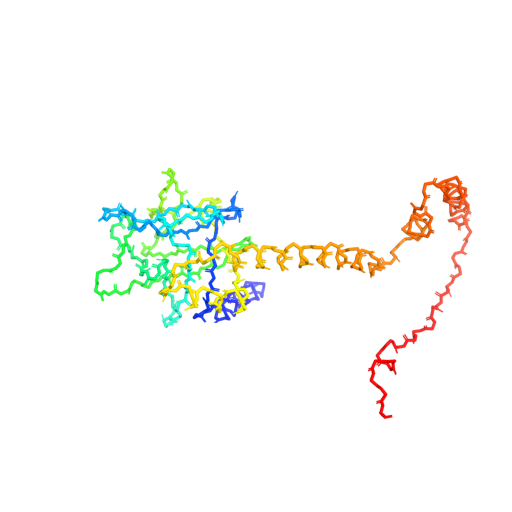 . LEU A 1 124 ? -0.943 -5.734 12.055 1.00 94.75 124 LEU A CA 1
ATOM 997 C C . LEU A 1 124 ? -0.436 -5.304 13.425 1.00 94.75 124 LEU A C 1
ATOM 999 O O . LEU A 1 124 ? -0.177 -6.138 14.293 1.00 94.75 124 LEU A O 1
ATOM 1003 N N . LYS A 1 125 ? -0.363 -3.989 13.629 1.00 96.19 125 LYS A N 1
ATOM 1004 C CA . LYS A 1 125 ? 0.007 -3.365 14.902 1.00 96.19 125 LYS A CA 1
ATOM 1005 C C . LYS A 1 125 ? -1.029 -2.342 15.334 1.00 96.19 125 LYS A C 1
ATOM 1007 O O . LYS A 1 125 ? -1.971 -2.033 14.605 1.00 96.19 125 LYS A O 1
ATOM 1012 N N . GLU A 1 126 ? -0.888 -1.840 16.554 1.00 96.19 126 GLU A N 1
ATOM 1013 C CA . GLU A 1 126 ? -1.687 -0.704 17.000 1.00 96.19 126 GLU A CA 1
ATOM 1014 C C . GLU A 1 126 ? -1.503 0.476 16.045 1.00 96.19 126 GLU A C 1
ATOM 1016 O O . GLU A 1 126 ? -0.404 0.729 15.555 1.00 96.19 126 GLU A O 1
ATOM 1021 N N . CYS A 1 127 ? -2.603 1.167 15.747 1.00 94.56 127 CYS A N 1
ATOM 1022 C CA . CYS A 1 127 ? -2.582 2.298 14.833 1.00 94.56 127 CYS A CA 1
ATOM 1023 C C . CYS A 1 127 ? -1.806 3.469 15.440 1.00 94.56 127 CYS A C 1
ATOM 1025 O O . CYS A 1 127 ? -2.282 4.102 16.385 1.00 94.56 127 CYS A O 1
ATOM 1027 N N . THR A 1 128 ? -0.662 3.787 14.851 1.00 92.56 128 THR A N 1
ATOM 1028 C CA . THR A 1 128 ? 0.159 4.958 15.157 1.00 92.56 128 THR A CA 1
ATOM 1029 C C . THR A 1 128 ? 0.180 5.903 13.951 1.00 92.56 128 THR A C 1
ATOM 1031 O O . THR A 1 128 ? -0.503 5.682 12.948 1.00 92.56 128 THR A O 1
ATOM 1034 N N . GLN A 1 129 ? 0.916 7.011 14.053 1.00 85.31 129 GLN A N 1
ATOM 1035 C CA . GLN A 1 129 ? 1.201 7.893 12.912 1.00 85.31 129 GLN A CA 1
ATOM 1036 C C . GLN A 1 129 ? 2.613 7.666 12.360 1.00 85.31 129 GLN A C 1
ATOM 1038 O O . GLN A 1 129 ? 3.173 8.543 11.703 1.00 85.31 129 GLN A O 1
ATOM 1043 N N . ASP A 1 130 ? 3.193 6.498 12.632 1.00 90.50 130 ASP A N 1
ATOM 1044 C CA . ASP A 1 130 ? 4.541 6.179 12.188 1.00 90.50 130 ASP A CA 1
ATOM 1045 C C . ASP A 1 130 ? 4.572 5.979 10.677 1.00 90.50 130 ASP A C 1
ATOM 1047 O O . ASP A 1 130 ? 3.641 5.441 10.072 1.00 90.50 130 ASP A O 1
ATOM 1051 N N . ALA A 1 131 ? 5.688 6.357 10.058 1.00 87.94 131 ALA A N 1
ATOM 1052 C CA . ALA A 1 131 ? 5.846 6.269 8.611 1.00 87.94 131 ALA A CA 1
ATOM 1053 C C . ALA A 1 131 ? 5.713 4.829 8.074 1.00 87.94 131 ALA A C 1
ATOM 1055 O O . ALA A 1 131 ? 5.337 4.640 6.922 1.00 87.94 131 ALA A O 1
ATOM 1056 N N . ASN A 1 132 ? 5.943 3.821 8.922 1.00 91.81 132 ASN A N 1
ATOM 1057 C CA . ASN A 1 132 ? 5.788 2.400 8.595 1.00 91.81 132 ASN A CA 1
ATOM 1058 C C . ASN A 1 132 ? 4.320 1.942 8.468 1.00 91.81 132 ASN A C 1
ATOM 1060 O O . ASN A 1 132 ? 4.063 0.826 8.017 1.00 91.81 132 ASN A O 1
ATOM 1064 N N . GLN A 1 133 ? 3.363 2.795 8.847 1.00 95.06 133 GLN A N 1
ATOM 1065 C CA . GLN A 1 133 ? 1.921 2.571 8.694 1.00 95.06 133 GLN A CA 1
ATOM 1066 C C . GLN A 1 133 ? 1.28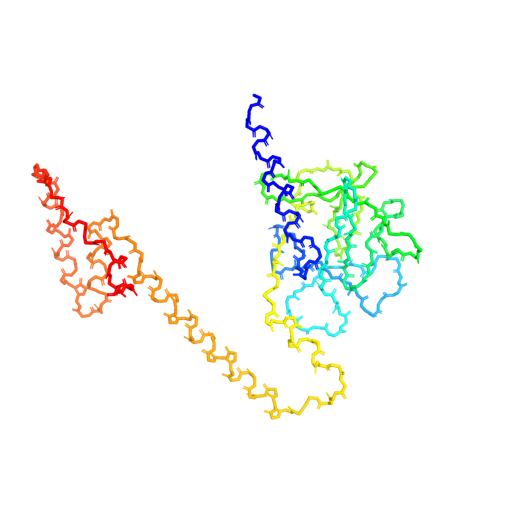1 3.520 7.670 1.00 95.06 133 GLN A C 1
ATOM 1068 O O . GLN A 1 133 ? 0.063 3.489 7.467 1.00 95.06 133 GLN A O 1
ATOM 1073 N N . LEU A 1 134 ? 2.086 4.384 7.044 1.00 93.12 134 LEU A N 1
ATOM 1074 C CA . LEU A 1 134 ? 1.637 5.386 6.088 1.00 93.12 134 LEU A CA 1
ATOM 1075 C C . LEU A 1 134 ? 2.016 4.968 4.673 1.00 93.12 134 LEU A C 1
ATOM 1077 O O . LEU A 1 134 ? 3.187 4.824 4.321 1.00 93.12 134 LEU A O 1
ATOM 1081 N N . PHE A 1 135 ? 0.988 4.826 3.853 1.00 93.50 135 PHE A N 1
ATOM 1082 C CA . PHE A 1 135 ? 1.092 4.339 2.492 1.00 93.50 135 PHE A CA 1
ATOM 1083 C C . PHE A 1 135 ? 0.513 5.345 1.509 1.00 93.50 135 PHE A C 1
ATOM 1085 O O . PHE A 1 135 ? -0.320 6.176 1.873 1.00 93.50 135 PHE A O 1
ATOM 1092 N N . ASP A 1 136 ? 0.901 5.220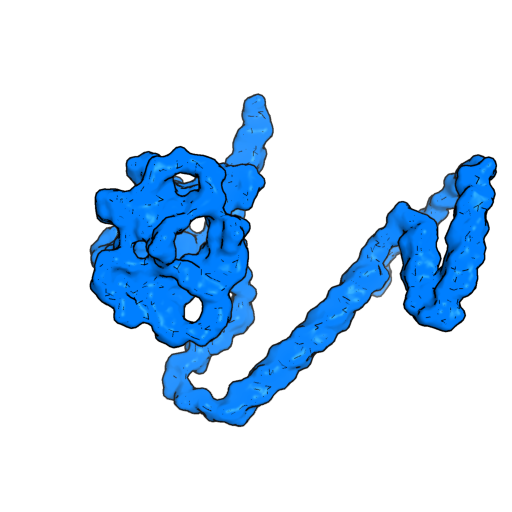 0.252 1.00 91.88 136 ASP A N 1
ATOM 1093 C CA . ASP A 1 136 ? 0.316 5.979 -0.843 1.00 91.88 136 ASP A CA 1
ATOM 1094 C C . ASP A 1 136 ? 0.191 5.108 -2.102 1.00 91.88 136 ASP A C 1
ATOM 1096 O O . ASP A 1 136 ? 0.600 3.939 -2.126 1.00 91.88 136 ASP A O 1
ATOM 1100 N N . PHE A 1 137 ? -0.459 5.653 -3.126 1.00 89.94 137 PHE A N 1
ATOM 1101 C CA . PHE A 1 137 ? -0.848 4.946 -4.334 1.00 89.94 137 PHE A CA 1
ATOM 1102 C C . PHE A 1 137 ? -0.200 5.555 -5.572 1.00 89.94 137 PHE A C 1
ATOM 1104 O O . PHE A 1 137 ? -0.237 6.765 -5.784 1.00 89.94 137 PHE A O 1
ATOM 1111 N N . LEU A 1 138 ? 0.295 4.698 -6.460 1.00 85.06 138 LEU A N 1
ATOM 1112 C CA . LEU A 1 138 ? 0.727 5.079 -7.799 1.00 85.06 138 LEU A CA 1
ATOM 1113 C C . LEU A 1 138 ? -0.207 4.438 -8.829 1.00 85.06 138 LEU A C 1
ATOM 1115 O O . LEU A 1 138 ? -0.327 3.216 -8.885 1.00 85.06 138 LEU A O 1
ATOM 1119 N N . THR A 1 139 ? -0.881 5.239 -9.655 1.00 79.88 139 THR A N 1
ATOM 1120 C CA . THR A 1 139 ? -1.691 4.706 -10.761 1.00 79.88 139 THR A CA 1
ATOM 1121 C C . THR A 1 139 ? -0.798 4.266 -11.908 1.00 79.88 139 THR A C 1
ATOM 1123 O O . THR A 1 139 ? -0.003 5.067 -12.400 1.00 79.88 139 THR A O 1
ATOM 1126 N N . ILE A 1 140 ? -0.982 3.036 -12.385 1.00 66.88 140 ILE A N 1
ATOM 1127 C CA . ILE A 1 140 ? -0.284 2.542 -13.572 1.00 66.88 140 ILE A CA 1
ATOM 1128 C C . ILE A 1 140 ? -1.017 3.074 -14.816 1.00 66.88 140 ILE A C 1
ATOM 1130 O O . ILE A 1 140 ? -2.230 2.872 -14.940 1.00 66.88 140 ILE A O 1
ATOM 1134 N N . PRO A 1 141 ? -0.336 3.778 -15.738 1.00 62.06 141 PRO A N 1
ATOM 1135 C CA . PRO A 1 141 ? -0.933 4.192 -17.002 1.00 62.06 141 PRO A CA 1
ATOM 1136 C C . PRO A 1 141 ? -1.474 2.994 -17.795 1.00 62.06 141 PRO A C 1
ATOM 1138 O O . PRO A 1 141 ? -0.789 1.990 -17.963 1.00 62.06 141 PRO A O 1
ATOM 1141 N N . HIS A 1 142 ? -2.678 3.128 -18.353 1.00 46.06 142 HIS A N 1
ATOM 1142 C CA . HIS A 1 142 ? -3.394 2.056 -19.067 1.00 46.06 142 HIS A CA 1
ATOM 1143 C C . HIS A 1 142 ? -2.621 1.447 -20.257 1.00 46.06 142 HIS A C 1
ATOM 1145 O O . HIS A 1 142 ? -2.896 0.329 -20.684 1.00 46.06 142 HIS A O 1
ATOM 1151 N N . PHE A 1 143 ? -1.657 2.168 -20.837 1.00 43.25 143 PHE A N 1
ATOM 1152 C CA . PHE A 1 143 ? -0.843 1.610 -21.918 1.00 43.25 143 PHE A CA 1
ATOM 1153 C C . PHE A 1 143 ? 0.164 0.562 -21.414 1.00 43.25 143 PHE A C 1
ATOM 1155 O O . PHE A 1 143 ? 0.502 -0.337 -22.173 1.00 43.25 143 PHE A O 1
ATOM 1162 N N . ILE A 1 144 ? 0.605 0.648 -20.152 1.00 50.91 144 ILE A N 1
ATOM 1163 C CA . ILE A 1 144 ? 1.543 -0.310 -19.547 1.00 50.91 144 ILE A CA 1
ATOM 1164 C C . ILE A 1 144 ? 0.829 -1.633 -19.254 1.00 50.91 144 ILE A C 1
ATOM 1166 O O . ILE A 1 144 ? 1.342 -2.683 -19.622 1.00 50.91 144 ILE A O 1
ATOM 1170 N N . SER A 1 145 ? -0.402 -1.593 -18.731 1.00 41.72 145 SER A N 1
ATOM 1171 C CA . SER A 1 145 ? -1.189 -2.814 -18.482 1.00 41.72 145 SER A CA 1
ATOM 1172 C C . SER A 1 145 ? -1.490 -3.611 -19.760 1.00 41.72 145 SER A C 1
ATOM 1174 O O . SER A 1 145 ? -1.592 -4.828 -19.725 1.00 41.72 145 SER A O 1
ATOM 1176 N N . CYS A 1 146 ? -1.590 -2.936 -20.911 1.00 38.00 146 CYS A N 1
ATOM 1177 C CA . CYS A 1 146 ? -1.792 -3.583 -22.213 1.00 38.00 146 CYS A CA 1
ATOM 1178 C C . CYS A 1 146 ? -0.545 -4.347 -22.710 1.00 38.00 146 CYS A C 1
ATOM 1180 O O . CYS A 1 146 ? -0.660 -5.290 -23.494 1.00 38.00 146 CYS A O 1
ATOM 1182 N N . LEU A 1 147 ? 0.655 -3.946 -22.277 1.00 42.97 147 LEU A N 1
ATOM 1183 C CA . LEU A 1 147 ? 1.896 -4.643 -22.625 1.00 42.97 147 LEU A CA 1
ATOM 1184 C C . LEU A 1 147 ? 2.053 -5.936 -21.810 1.00 42.97 147 LEU A C 1
ATOM 1186 O O . LEU A 1 147 ? 2.540 -6.932 -22.338 1.00 42.97 147 LEU A O 1
ATOM 1190 N N . GLU A 1 148 ? 1.584 -5.945 -20.561 1.00 44.84 148 GLU A N 1
ATOM 1191 C CA . GLU A 1 148 ? 1.656 -7.108 -19.666 1.00 44.84 148 GLU A CA 1
ATOM 1192 C C . GLU A 1 148 ? 0.695 -8.233 -20.099 1.00 44.84 148 GLU A C 1
ATOM 1194 O O . GLU A 1 148 ? 1.107 -9.395 -20.162 1.00 44.84 148 GLU A O 1
ATOM 1199 N N . ASP A 1 149 ? -0.530 -7.896 -20.524 1.00 43.28 149 ASP A N 1
ATOM 1200 C CA . ASP A 1 149 ? -1.542 -8.869 -20.979 1.00 43.28 149 ASP A CA 1
ATOM 1201 C C . ASP A 1 149 ? -1.147 -9.625 -22.268 1.00 43.28 149 ASP A C 1
ATOM 1203 O O . ASP A 1 149 ? -1.651 -10.717 -22.531 1.00 43.28 149 ASP A O 1
ATOM 1207 N N . ASN A 1 150 ? -0.211 -9.092 -23.063 1.00 37.53 150 ASN A N 1
ATOM 1208 C CA . ASN A 1 150 ? 0.266 -9.730 -24.299 1.00 37.53 150 ASN A CA 1
ATOM 1209 C C . ASN A 1 150 ? 1.497 -10.639 -24.103 1.00 37.53 150 ASN A C 1
ATOM 1211 O O . ASN A 1 150 ? 1.992 -11.208 -25.076 1.00 37.53 150 ASN A O 1
ATOM 1215 N N . SER A 1 151 ? 2.001 -10.794 -22.872 1.00 36.94 151 SER A N 1
ATOM 1216 C CA . SER A 1 151 ? 3.268 -11.497 -22.601 1.00 36.94 151 SER A CA 1
ATOM 1217 C C . SER A 1 151 ? 3.138 -12.976 -22.204 1.00 36.94 151 SER A C 1
ATOM 1219 O O . SER A 1 151 ? 4.140 -13.690 -22.149 1.00 36.94 151 SER A O 1
ATOM 1221 N N . PHE A 1 152 ? 1.927 -13.503 -22.009 1.00 39.72 152 PHE A N 1
ATOM 1222 C CA . PHE A 1 152 ? 1.731 -14.915 -21.666 1.00 39.72 152 PHE A CA 1
ATOM 1223 C C . PHE A 1 152 ? 1.408 -15.760 -22.906 1.00 39.72 152 PHE A C 1
ATOM 1225 O O . PHE A 1 152 ? 0.237 -15.974 -23.207 1.00 39.72 152 PHE A O 1
ATOM 1232 N N . ASN A 1 153 ? 2.451 -16.216 -23.626 1.00 39.56 153 ASN A N 1
ATOM 1233 C CA . ASN A 1 153 ? 2.562 -17.554 -24.269 1.00 39.56 153 ASN A CA 1
ATOM 1234 C C . ASN A 1 153 ? 3.599 -17.676 -25.404 1.00 39.56 153 ASN A C 1
ATOM 1236 O O . ASN A 1 153 ? 3.591 -18.683 -26.114 1.00 39.56 153 ASN A O 1
ATOM 1240 N N . GLN A 1 154 ? 4.525 -16.734 -25.596 1.00 38.03 154 GLN A N 1
ATOM 1241 C CA . GLN A 1 154 ? 5.619 -16.949 -26.552 1.00 38.03 154 GLN A CA 1
ATOM 1242 C C . GLN A 1 154 ? 6.986 -16.636 -25.938 1.00 38.03 154 GLN A C 1
ATOM 1244 O O . GLN A 1 154 ? 7.105 -15.656 -25.203 1.00 38.03 154 GLN A O 1
ATOM 1249 N N . PRO A 1 155 ? 8.017 -17.465 -26.208 1.00 42.31 155 PRO A N 1
ATOM 1250 C CA . PRO A 1 155 ? 9.382 -17.140 -25.825 1.00 42.31 155 PRO A CA 1
ATOM 1251 C C . PRO A 1 155 ? 9.749 -15.815 -26.492 1.00 42.31 155 PRO A C 1
ATOM 1253 O O . PRO A 1 155 ? 9.682 -15.690 -27.714 1.00 42.31 155 PRO A O 1
ATOM 1256 N N . ILE A 1 156 ? 10.063 -14.817 -25.670 1.00 48.50 156 ILE A N 1
ATOM 1257 C CA . ILE A 1 156 ? 10.373 -13.464 -26.125 1.00 48.50 156 ILE A CA 1
ATOM 1258 C C . ILE A 1 156 ? 11.622 -13.543 -27.008 1.00 48.50 156 ILE A C 1
ATOM 1260 O O . ILE A 1 156 ? 12.715 -13.842 -26.530 1.00 48.50 156 ILE A O 1
ATOM 1264 N N . ASP A 1 157 ? 11.446 -13.301 -28.307 1.00 53.53 157 ASP A N 1
ATOM 1265 C CA . ASP A 1 157 ? 12.537 -13.171 -29.270 1.00 53.53 157 ASP A CA 1
ATOM 1266 C C . ASP A 1 157 ? 13.378 -11.941 -28.884 1.00 53.53 157 ASP A C 1
ATOM 1268 O O . ASP A 1 157 ? 12.865 -10.818 -28.812 1.00 53.53 157 ASP A O 1
ATOM 1272 N N . GLU A 1 158 ? 14.678 -12.131 -28.635 1.00 52.28 158 GLU A N 1
ATOM 1273 C CA . GLU A 1 158 ? 15.635 -11.067 -28.289 1.00 52.28 158 GLU A CA 1
ATOM 1274 C C . GLU A 1 158 ? 15.587 -9.886 -29.273 1.00 52.28 158 GLU A C 1
ATOM 1276 O O . GLU A 1 158 ? 15.878 -8.742 -28.906 1.00 52.28 158 GLU A O 1
ATOM 1281 N N . LYS A 1 159 ? 15.175 -10.114 -30.528 1.00 51.81 159 LYS A N 1
ATOM 1282 C CA . LYS A 1 159 ? 14.980 -9.037 -31.508 1.00 51.81 159 LYS A CA 1
ATOM 1283 C C . LYS A 1 159 ? 13.783 -8.140 -31.203 1.00 51.81 159 LYS A C 1
ATOM 1285 O O . LYS A 1 159 ? 13.856 -6.946 -31.496 1.00 51.81 159 LYS A O 1
ATOM 1290 N N . GLN A 1 160 ? 12.704 -8.668 -30.630 1.00 50.62 160 GLN A N 1
ATOM 1291 C CA . GLN A 1 160 ? 11.543 -7.873 -30.221 1.00 50.62 160 GLN A CA 1
ATOM 1292 C C . GLN A 1 160 ? 11.859 -7.048 -28.974 1.00 50.62 160 GLN A C 1
ATOM 1294 O O . GLN A 1 160 ? 11.620 -5.842 -28.978 1.00 50.62 160 GLN A O 1
ATOM 1299 N N . MET A 1 161 ? 12.509 -7.651 -27.976 1.00 46.06 161 MET A N 1
ATOM 1300 C CA . MET A 1 161 ? 12.918 -6.957 -26.750 1.00 46.06 161 MET A CA 1
ATOM 1301 C C . MET A 1 161 ? 13.874 -5.791 -27.046 1.00 46.06 161 MET A C 1
ATOM 1303 O O . MET A 1 161 ? 13.663 -4.675 -26.580 1.00 46.06 161 MET A O 1
ATOM 1307 N N . ASN A 1 162 ? 14.861 -5.991 -27.926 1.00 54.19 162 ASN A N 1
ATOM 1308 C CA . ASN A 1 162 ? 15.772 -4.922 -28.352 1.00 54.19 162 ASN A CA 1
ATOM 1309 C C . ASN A 1 162 ? 15.079 -3.807 -29.155 1.00 54.19 162 ASN A C 1
ATOM 1311 O O . ASN A 1 162 ? 15.528 -2.658 -29.153 1.00 54.19 162 ASN A O 1
ATOM 1315 N N . LYS A 1 163 ? 13.980 -4.118 -29.851 1.00 57.00 163 LYS A N 1
ATOM 1316 C CA . LYS A 1 163 ? 13.180 -3.124 -30.577 1.00 57.00 163 LYS A CA 1
ATOM 1317 C C . LYS A 1 163 ? 12.326 -2.286 -29.623 1.00 57.00 163 LYS A C 1
ATOM 1319 O O . LYS A 1 163 ? 12.148 -1.095 -29.870 1.00 57.00 163 LYS A O 1
ATOM 1324 N N . GLU A 1 164 ? 11.842 -2.880 -28.536 1.00 50.03 164 GLU A N 1
ATOM 1325 C CA . GLU A 1 164 ? 11.089 -2.174 -27.495 1.00 50.03 164 GLU A CA 1
ATOM 1326 C C . GLU A 1 164 ? 11.986 -1.351 -26.567 1.00 50.03 164 GLU A C 1
ATOM 1328 O O . GLU A 1 164 ? 11.643 -0.207 -26.276 1.00 50.03 164 GLU A O 1
ATOM 1333 N N . ILE A 1 165 ? 13.177 -1.850 -26.211 1.00 54.00 165 ILE A N 1
ATOM 1334 C CA . ILE A 1 165 ? 14.191 -1.083 -25.465 1.00 54.00 165 ILE A CA 1
ATOM 1335 C C . ILE A 1 165 ? 14.557 0.196 -26.227 1.00 54.00 165 ILE A C 1
ATOM 1337 O O . ILE A 1 165 ? 14.494 1.279 -25.656 1.00 54.00 165 ILE A O 1
ATOM 1341 N N . LYS A 1 166 ? 14.792 0.115 -27.544 1.00 57.75 166 LYS A N 1
ATOM 1342 C CA . LYS A 1 166 ? 15.028 1.307 -28.383 1.00 57.75 166 LYS A CA 1
ATOM 1343 C C . LYS A 1 166 ? 13.850 2.283 -28.411 1.00 57.75 166 LYS A C 1
ATOM 1345 O O . LYS A 1 166 ? 14.040 3.486 -28.570 1.00 57.75 166 LYS A O 1
ATOM 1350 N N . LYS A 1 167 ? 12.619 1.785 -28.274 1.00 54.50 167 LYS A N 1
ATOM 1351 C CA . LYS A 1 167 ? 11.409 2.619 -28.242 1.00 54.50 167 LYS A CA 1
ATOM 1352 C C . LYS A 1 167 ? 11.243 3.316 -26.886 1.00 54.50 167 LYS A C 1
ATOM 1354 O O . LYS A 1 167 ? 10.782 4.453 -26.846 1.00 54.50 167 LYS A O 1
ATOM 1359 N N . LEU A 1 168 ? 11.651 2.661 -25.800 1.00 47.25 168 LEU A N 1
ATOM 1360 C CA . LEU A 1 168 ? 11.708 3.230 -24.451 1.00 47.25 168 LEU A CA 1
ATOM 1361 C C . LEU A 1 168 ? 12.857 4.238 -24.300 1.00 47.25 168 LEU A C 1
ATOM 1363 O O . LEU A 1 168 ? 12.663 5.281 -23.684 1.00 47.25 168 LEU A O 1
ATOM 1367 N N . GLU A 1 169 ? 14.008 3.992 -24.928 1.00 53.50 169 GLU A N 1
ATOM 1368 C CA . GLU A 1 169 ? 15.105 4.965 -25.037 1.00 53.50 169 GLU A CA 1
ATOM 1369 C C . GLU A 1 169 ? 14.650 6.227 -25.783 1.00 53.50 169 GLU A C 1
ATOM 1371 O O . GLU A 1 169 ? 14.856 7.336 -25.292 1.00 53.50 169 GLU A O 1
ATOM 1376 N N . PHE A 1 170 ? 13.922 6.069 -26.894 1.00 53.50 170 PHE A N 1
ATOM 1377 C CA . PHE A 1 170 ? 13.331 7.191 -27.630 1.00 53.50 170 PHE A CA 1
ATOM 1378 C C . PHE A 1 170 ? 12.290 7.969 -26.803 1.00 53.50 170 PHE A C 1
ATOM 1380 O O . PHE A 1 170 ? 12.198 9.191 -26.904 1.00 53.50 170 PHE A O 1
ATOM 1387 N N . LEU A 1 171 ? 11.506 7.287 -25.961 1.00 45.72 171 LEU A N 1
ATOM 1388 C CA . LEU A 1 171 ? 10.542 7.933 -25.063 1.00 45.72 171 LEU A CA 1
ATOM 1389 C C . LEU A 1 171 ? 11.219 8.666 -23.900 1.00 45.72 171 LEU A C 1
ATOM 1391 O O . LEU A 1 171 ? 10.745 9.736 -23.528 1.00 45.72 171 LEU A O 1
ATOM 1395 N N . ASN A 1 172 ? 12.325 8.147 -23.362 1.00 52.00 172 ASN A N 1
ATOM 1396 C CA . ASN A 1 172 ? 13.141 8.858 -22.375 1.00 52.00 172 ASN A CA 1
ATOM 1397 C C . ASN A 1 172 ? 13.794 10.105 -22.982 1.00 52.00 172 ASN A C 1
ATOM 1399 O O . ASN A 1 172 ? 13.750 11.170 -22.375 1.00 52.00 172 ASN A O 1
ATOM 1403 N N . GLU A 1 173 ? 14.295 10.016 -24.214 1.00 52.84 173 GLU A N 1
ATOM 1404 C CA . GLU A 1 173 ? 14.853 11.161 -24.941 1.00 52.84 173 GLU A CA 1
ATOM 1405 C C . GLU A 1 173 ? 13.770 12.206 -25.289 1.00 52.84 173 GLU A C 1
ATOM 1407 O O . GLU A 1 173 ? 13.996 13.418 -25.211 1.00 52.84 173 GLU A O 1
ATOM 1412 N N . ALA A 1 174 ? 12.545 11.761 -25.590 1.00 52.53 174 ALA A N 1
ATOM 1413 C CA . ALA A 1 174 ? 11.387 12.636 -25.757 1.00 52.53 174 ALA A CA 1
ATOM 1414 C C . ALA A 1 174 ? 10.930 13.274 -24.432 1.00 52.53 174 ALA A C 1
ATOM 1416 O O . ALA A 1 174 ? 10.545 14.444 -24.433 1.00 52.53 174 ALA A O 1
ATOM 1417 N N . ASN A 1 175 ? 11.010 12.554 -23.308 1.00 53.44 175 ASN A N 1
ATOM 1418 C CA . ASN A 1 175 ? 10.696 13.074 -21.974 1.00 53.44 175 ASN A CA 1
ATOM 1419 C C . ASN A 1 175 ? 11.721 14.113 -21.509 1.00 53.44 175 ASN A C 1
ATOM 1421 O O . ASN A 1 175 ? 11.317 15.132 -20.956 1.00 53.44 175 ASN A O 1
ATOM 1425 N N . ASP A 1 176 ? 13.009 13.911 -21.798 1.00 53.53 176 ASP A N 1
ATOM 1426 C CA . ASP A 1 176 ? 14.077 14.886 -21.539 1.00 53.53 176 ASP A CA 1
ATOM 1427 C C . ASP A 1 176 ? 13.923 16.158 -22.388 1.00 53.53 176 ASP A C 1
ATOM 1429 O O . ASP A 1 176 ? 14.255 17.268 -21.960 1.00 53.53 176 ASP A O 1
ATOM 1433 N N . ASN A 1 177 ? 13.374 16.030 -23.598 1.00 53.81 177 ASN A N 1
ATOM 1434 C CA . ASN A 1 177 ? 12.995 17.181 -24.415 1.00 53.81 177 ASN A CA 1
ATOM 1435 C C . ASN A 1 177 ? 11.702 17.848 -23.912 1.00 53.81 177 ASN A C 1
ATOM 1437 O O . ASN A 1 177 ? 11.579 19.072 -23.981 1.00 53.81 177 ASN A O 1
ATOM 1441 N N . LEU A 1 178 ? 10.765 17.087 -23.339 1.00 44.44 178 LEU A N 1
ATOM 1442 C CA . LEU A 1 178 ? 9.551 17.623 -22.721 1.00 44.44 178 LEU A CA 1
ATOM 1443 C C . LEU A 1 178 ? 9.847 18.373 -21.416 1.00 44.44 178 LEU A C 1
ATOM 1445 O O . LEU A 1 178 ? 9.271 19.435 -21.194 1.00 44.44 178 LEU A O 1
ATOM 1449 N N . THR A 1 179 ? 10.760 17.886 -20.573 1.00 47.09 179 THR A N 1
ATOM 1450 C CA . THR A 1 179 ? 11.213 18.592 -19.360 1.00 47.09 179 THR A CA 1
ATOM 1451 C C . THR A 1 179 ? 11.960 19.875 -19.705 1.00 47.09 179 THR A C 1
ATOM 1453 O O . THR A 1 179 ? 11.691 20.899 -19.079 1.00 47.09 179 THR A O 1
ATOM 1456 N N . LYS A 1 180 ? 12.785 19.887 -20.764 1.00 52.97 180 LYS A N 1
ATOM 1457 C CA . LYS A 1 180 ? 13.376 21.128 -21.307 1.00 52.97 180 LYS A CA 1
ATOM 1458 C C . LYS A 1 180 ? 12.311 22.117 -21.792 1.00 52.97 180 LYS A C 1
ATOM 1460 O O . LYS A 1 180 ? 12.391 23.296 -21.464 1.00 52.97 180 LYS A O 1
ATOM 1465 N N . LEU A 1 181 ? 11.275 21.648 -22.491 1.00 47.75 181 LEU A N 1
ATOM 1466 C CA . LEU A 1 181 ? 10.152 22.486 -22.938 1.00 47.75 181 LEU A CA 1
ATOM 1467 C C . LEU A 1 181 ? 9.275 22.988 -21.776 1.00 47.75 181 LEU A C 1
ATOM 1469 O O . LEU A 1 181 ? 8.715 24.082 -21.852 1.00 47.75 181 LEU A O 1
ATOM 1473 N N . ILE A 1 182 ? 9.143 22.215 -20.696 1.00 47.19 182 ILE A N 1
ATOM 1474 C CA . ILE A 1 182 ? 8.424 22.612 -19.476 1.00 47.19 182 ILE A CA 1
ATOM 1475 C C . ILE A 1 182 ? 9.232 23.658 -18.692 1.00 47.19 182 ILE A C 1
ATOM 1477 O O . ILE A 1 182 ? 8.656 24.648 -18.238 1.00 47.19 182 ILE A O 1
ATOM 1481 N N . ASP A 1 183 ? 10.557 23.519 -18.602 1.00 50.62 183 ASP A N 1
ATOM 1482 C CA . ASP A 1 183 ? 11.441 24.540 -18.024 1.00 50.62 183 ASP A CA 1
ATOM 1483 C C . ASP A 1 183 ? 11.499 25.817 -18.885 1.00 50.62 183 ASP A C 1
ATOM 1485 O O . ASP A 1 183 ? 11.506 26.934 -18.356 1.00 50.62 183 ASP A O 1
ATOM 1489 N N . GLU A 1 184 ? 11.402 25.693 -20.212 1.00 50.25 184 GLU A N 1
ATOM 1490 C CA . GLU A 1 184 ? 11.219 26.824 -21.130 1.00 50.25 184 GLU A CA 1
ATOM 1491 C C . GLU A 1 184 ? 9.845 27.500 -21.004 1.00 50.25 184 GLU A C 1
ATOM 1493 O O . GLU A 1 184 ? 9.711 28.673 -21.359 1.00 50.25 184 GLU A O 1
ATOM 1498 N N . LYS A 1 185 ? 8.832 26.832 -20.444 1.00 49.06 185 LYS A N 1
ATOM 1499 C CA . LYS A 1 185 ? 7.471 27.374 -20.271 1.00 49.06 185 LYS A CA 1
ATOM 1500 C C . LYS A 1 185 ? 7.139 27.813 -18.843 1.00 49.06 185 LYS A C 1
ATOM 1502 O O . LYS A 1 185 ? 6.045 28.332 -18.619 1.00 49.06 185 LYS A O 1
ATOM 1507 N N . LYS A 1 186 ? 8.068 27.689 -17.885 1.00 46.75 186 LYS A N 1
ATOM 1508 C CA . LYS A 1 186 ? 7.889 28.257 -16.538 1.00 46.75 186 LYS A CA 1
ATOM 1509 C C . LYS A 1 186 ? 7.718 29.784 -16.619 1.00 46.75 186 LYS A C 1
ATOM 1511 O O . LYS A 1 186 ? 8.525 30.443 -17.293 1.00 46.75 186 LYS A O 1
ATOM 1516 N N . PRO A 1 187 ? 6.683 30.351 -15.967 1.00 43.31 187 PRO A N 1
ATOM 1517 C CA . PRO A 1 187 ? 6.442 31.786 -15.977 1.00 43.31 187 PRO A CA 1
ATOM 1518 C C . PRO A 1 187 ? 7.612 32.512 -15.312 1.00 43.31 187 PRO A C 1
ATOM 1520 O O . PRO A 1 187 ? 8.147 32.082 -14.290 1.00 43.31 187 PRO A O 1
ATOM 1523 N N . ILE A 1 188 ? 8.045 33.594 -15.954 1.00 48.78 188 ILE A N 1
ATOM 1524 C CA . ILE A 1 188 ? 9.170 34.408 -15.508 1.00 48.78 188 ILE A CA 1
ATOM 1525 C C . ILE A 1 188 ? 8.644 35.331 -14.414 1.00 48.78 188 ILE A C 1
ATOM 1527 O O . ILE A 1 188 ? 7.964 36.317 -14.695 1.00 48.78 188 ILE A O 1
ATOM 1531 N N . ASN A 1 189 ? 8.929 34.978 -13.165 1.00 44.75 189 ASN A N 1
ATOM 1532 C CA . ASN A 1 189 ? 8.344 35.646 -12.004 1.00 44.75 189 ASN A CA 1
ATOM 1533 C C . ASN A 1 189 ? 9.255 36.753 -11.440 1.00 44.75 189 ASN A C 1
ATOM 1535 O O . ASN A 1 189 ? 8.828 37.517 -10.575 1.00 44.75 189 ASN A O 1
ATOM 1539 N N . SER A 1 190 ? 10.488 36.869 -11.946 1.00 51.84 190 SER A N 1
ATOM 1540 C CA . SER A 1 190 ? 11.454 37.908 -11.585 1.00 51.84 190 SER A CA 1
ATOM 1541 C C . SER A 1 190 ? 12.328 38.321 -12.779 1.00 51.84 190 SER A C 1
ATOM 1543 O O . SER A 1 190 ? 12.469 37.591 -13.764 1.00 51.84 190 SER A O 1
ATOM 1545 N N . PHE A 1 191 ? 12.922 39.515 -12.713 1.00 46.97 191 PHE A N 1
ATOM 1546 C CA . PHE A 1 191 ? 13.832 40.007 -13.756 1.00 46.97 191 PHE A CA 1
ATOM 1547 C C . PHE A 1 191 ? 15.134 39.187 -13.803 1.00 46.97 191 PHE A C 1
ATOM 1549 O O . PHE A 1 191 ? 15.737 39.013 -14.863 1.00 46.97 191 PHE A O 1
ATOM 1556 N N . GLU A 1 192 ? 15.548 38.638 -12.663 1.00 54.31 192 GLU A N 1
ATOM 1557 C CA . GLU A 1 192 ? 16.673 37.717 -12.550 1.00 54.31 192 GLU A CA 1
ATOM 1558 C C . GLU A 1 192 ? 16.428 36.422 -13.340 1.00 54.31 192 GLU A C 1
ATOM 1560 O O . GLU A 1 192 ? 17.317 35.985 -14.078 1.00 54.31 192 GLU A O 1
ATOM 1565 N N . ASP A 1 193 ? 15.211 35.873 -13.275 1.00 57.81 193 ASP A N 1
ATOM 1566 C CA . ASP A 1 193 ? 14.820 34.679 -14.036 1.00 57.81 193 ASP A CA 1
ATOM 1567 C C . ASP A 1 193 ? 14.803 34.953 -15.548 1.00 57.81 193 ASP A C 1
ATOM 1569 O O . ASP A 1 193 ? 15.218 34.110 -16.347 1.00 57.81 193 ASP A O 1
ATOM 1573 N N . PHE A 1 194 ? 14.399 36.163 -15.958 1.00 55.66 194 PHE A N 1
ATOM 1574 C CA . PHE A 1 194 ? 14.436 36.597 -17.358 1.00 55.66 194 PHE A CA 1
ATOM 1575 C C . PHE A 1 194 ? 15.868 36.635 -17.904 1.00 55.66 194 PHE A C 1
ATOM 1577 O O . PHE A 1 194 ? 16.150 36.117 -18.988 1.00 55.66 194 PHE A O 1
ATOM 1584 N N . ALA A 1 195 ? 16.789 37.242 -17.151 1.00 54.31 195 ALA A N 1
ATOM 1585 C CA . ALA A 1 195 ? 18.181 37.386 -17.559 1.00 54.31 195 ALA A CA 1
ATOM 1586 C C . ALA A 1 195 ? 18.908 36.032 -17.603 1.00 54.31 195 ALA A C 1
ATOM 1588 O O . ALA A 1 195 ? 19.674 35.775 -18.531 1.00 54.31 195 ALA A O 1
ATOM 1589 N N . ALA A 1 196 ? 18.647 35.149 -16.637 1.00 60.03 196 ALA A N 1
ATOM 1590 C CA . ALA A 1 196 ? 19.219 33.805 -16.618 1.00 60.03 196 ALA A CA 1
ATOM 1591 C C . ALA A 1 196 ? 18.751 32.957 -17.813 1.00 60.03 196 ALA A C 1
ATOM 1593 O O . ALA A 1 196 ? 19.550 32.233 -18.408 1.00 60.03 196 ALA A O 1
ATOM 1594 N N . LYS A 1 197 ? 17.478 33.095 -18.202 1.00 63.12 197 LYS A N 1
ATOM 1595 C CA . LYS A 1 197 ? 16.873 32.355 -19.316 1.00 63.12 197 LYS A CA 1
ATOM 1596 C C . LYS A 1 197 ? 17.295 32.882 -20.689 1.00 63.12 197 LYS A C 1
ATOM 1598 O O . LYS A 1 197 ? 17.574 32.097 -21.588 1.00 63.12 197 LYS A O 1
ATOM 1603 N N . THR A 1 198 ? 17.397 34.202 -20.840 1.00 59.31 198 THR A N 1
ATOM 1604 C CA . THR A 1 198 ? 17.743 34.854 -22.119 1.00 59.31 198 THR A CA 1
ATOM 1605 C C . THR A 1 198 ? 19.226 34.699 -22.479 1.00 59.31 198 THR A C 1
ATOM 1607 O O . THR A 1 198 ? 19.577 34.657 -23.654 1.00 59.31 198 THR A O 1
ATOM 1610 N N . PHE A 1 199 ? 20.111 34.579 -21.482 1.00 60.47 199 PHE A N 1
ATOM 1611 C CA . PHE A 1 199 ? 21.568 34.510 -21.672 1.00 60.47 199 PHE A CA 1
ATOM 1612 C C . PHE A 1 199 ? 22.164 33.204 -21.124 1.00 60.47 199 PHE A C 1
ATOM 1614 O O . PHE A 1 199 ? 23.171 33.212 -20.412 1.00 60.47 199 PHE A O 1
ATOM 1621 N N . SER A 1 200 ? 21.532 32.073 -21.443 1.00 55.25 200 SER A N 1
ATOM 1622 C CA . SER A 1 200 ? 21.898 30.743 -20.933 1.00 55.25 200 SER A CA 1
ATOM 1623 C C . SER A 1 200 ? 23.187 30.167 -21.542 1.00 55.25 200 SER A C 1
ATOM 1625 O O . SER A 1 200 ? 23.807 29.277 -20.955 1.00 55.25 200 SER A O 1
ATOM 1627 N N . LYS A 1 201 ? 23.643 30.693 -22.688 1.00 66.81 201 LYS A N 1
ATOM 1628 C CA . LYS A 1 201 ? 24.874 30.241 -23.352 1.00 66.81 201 LYS A CA 1
ATOM 1629 C C . LYS A 1 201 ? 26.134 30.711 -22.598 1.00 66.81 201 LYS A C 1
ATOM 1631 O O . LYS A 1 201 ? 26.180 31.852 -22.128 1.00 66.81 201 LYS A O 1
ATOM 1636 N N . PRO A 1 202 ? 27.195 29.880 -22.502 1.00 57.84 202 PRO A N 1
ATOM 1637 C CA . PRO A 1 202 ? 28.408 30.207 -21.738 1.00 57.84 202 PRO A CA 1
ATOM 1638 C C . PRO A 1 202 ? 29.090 31.506 -22.189 1.00 57.84 202 PRO A C 1
ATOM 1640 O O . PRO A 1 202 ? 29.648 32.234 -21.368 1.00 57.84 202 PRO A O 1
ATOM 1643 N N . GLU A 1 203 ? 28.990 31.807 -23.482 1.00 60.03 203 GLU A N 1
ATOM 1644 C CA . GLU A 1 203 ? 29.601 32.949 -24.167 1.00 60.03 203 GLU A CA 1
ATOM 1645 C C . GLU A 1 203 ? 28.949 34.292 -23.781 1.00 60.03 203 GLU A C 1
ATOM 1647 O O . GLU A 1 203 ? 29.602 35.337 -23.776 1.00 60.03 203 GLU A O 1
ATOM 1652 N N . ASP A 1 204 ? 27.689 34.265 -23.334 1.00 56.50 204 ASP A N 1
ATOM 1653 C CA . ASP A 1 204 ? 26.906 35.451 -22.971 1.00 56.50 204 ASP A CA 1
ATOM 1654 C C . ASP A 1 204 ? 26.831 35.702 -21.454 1.00 56.50 204 ASP A C 1
ATOM 1656 O O . ASP A 1 204 ? 26.285 36.719 -21.009 1.00 56.50 204 ASP A O 1
ATOM 1660 N N . LYS A 1 205 ? 27.476 34.860 -20.628 1.00 60.56 205 LYS A N 1
ATOM 1661 C CA . LYS A 1 205 ? 27.512 35.008 -19.155 1.00 60.56 205 LYS A CA 1
ATOM 1662 C C . LYS A 1 205 ? 28.051 36.368 -18.688 1.00 60.56 205 LYS A C 1
ATOM 1664 O O . LYS A 1 205 ? 27.641 36.868 -17.636 1.00 60.56 205 LYS A O 1
ATOM 1669 N N . LYS A 1 206 ? 28.950 37.005 -19.453 1.00 62.38 206 LYS A N 1
ATOM 1670 C CA . LYS A 1 206 ? 29.435 38.372 -19.163 1.00 62.38 206 LYS A CA 1
ATOM 1671 C C . LYS A 1 206 ? 28.355 39.438 -19.407 1.00 62.38 206 LYS A C 1
ATOM 1673 O O . LYS A 1 206 ? 28.280 40.389 -18.628 1.00 62.38 206 LYS A O 1
ATOM 1678 N N . LYS A 1 207 ? 27.497 39.275 -20.422 1.00 60.12 207 LYS A N 1
ATOM 1679 C CA . LYS A 1 207 ? 26.361 40.175 -20.701 1.00 60.12 207 LYS A CA 1
ATOM 1680 C C . LYS A 1 207 ? 25.254 40.000 -19.659 1.00 60.12 207 LYS A C 1
ATOM 1682 O O . LYS A 1 207 ? 24.771 41.002 -19.138 1.00 60.12 207 LYS A O 1
ATOM 1687 N N . ALA A 1 208 ? 24.973 38.759 -19.250 1.00 58.12 208 ALA A N 1
ATOM 1688 C CA . ALA A 1 208 ? 24.034 38.438 -18.171 1.00 58.12 208 ALA A CA 1
ATOM 1689 C C . ALA A 1 208 ? 24.405 39.130 -16.843 1.00 58.12 208 ALA A C 1
ATOM 1691 O O . ALA A 1 208 ? 23.573 39.789 -16.222 1.00 58.12 208 ALA A O 1
ATOM 1692 N N . LYS A 1 209 ? 25.687 39.079 -16.438 1.00 64.88 209 LYS A N 1
ATOM 1693 C CA . LYS A 1 209 ? 26.177 39.775 -15.229 1.00 64.88 209 LYS A CA 1
ATOM 1694 C C . LYS A 1 209 ? 26.097 41.305 -15.336 1.00 64.88 209 LYS A C 1
ATOM 1696 O O . LYS A 1 209 ? 25.889 41.972 -14.322 1.00 64.88 209 LYS A O 1
ATOM 1701 N N . LYS A 1 210 ? 26.261 41.870 -16.538 1.00 63.16 210 LYS A N 1
ATOM 1702 C CA . LYS A 1 210 ? 26.169 43.321 -16.786 1.00 63.16 210 LYS A CA 1
ATOM 1703 C C . LYS A 1 210 ? 24.711 43.808 -16.738 1.00 63.16 210 LYS A C 1
ATOM 1705 O O . LYS A 1 210 ? 24.442 44.836 -16.126 1.00 63.16 210 LYS A O 1
ATOM 1710 N N . LEU A 1 211 ? 23.776 43.026 -17.281 1.00 57.12 211 LEU A N 1
ATOM 1711 C CA . LEU A 1 211 ? 22.329 43.273 -17.225 1.00 57.12 211 LEU A CA 1
ATOM 1712 C C . LEU A 1 211 ? 21.735 43.078 -15.824 1.00 57.12 211 LEU A C 1
ATOM 1714 O O . LEU A 1 211 ? 20.942 43.905 -15.388 1.00 57.12 211 LEU A O 1
ATOM 1718 N N . ALA A 1 212 ? 22.180 42.073 -15.067 1.00 57.66 212 ALA A N 1
ATOM 1719 C CA . ALA A 1 212 ? 21.772 41.897 -13.670 1.00 57.66 212 ALA A CA 1
ATOM 1720 C C . ALA A 1 212 ? 22.248 43.058 -12.769 1.00 57.66 212 ALA A C 1
ATOM 1722 O O . ALA A 1 212 ? 21.546 43.467 -11.845 1.00 57.66 212 ALA A O 1
ATOM 1723 N N . LYS A 1 213 ? 23.423 43.645 -13.054 1.00 62.62 213 LYS A N 1
ATOM 1724 C CA . LYS A 1 213 ? 23.885 44.883 -12.395 1.00 62.62 213 LYS A CA 1
ATOM 1725 C C . LYS A 1 213 ? 23.037 46.105 -12.769 1.00 62.62 213 LYS A C 1
ATOM 1727 O O . LYS A 1 213 ? 22.812 46.949 -11.909 1.00 62.62 213 LYS A O 1
ATOM 1732 N N . LEU A 1 214 ? 22.551 46.192 -14.010 1.00 55.19 214 LEU A N 1
ATOM 1733 C CA . LEU A 1 214 ? 21.643 47.258 -14.456 1.00 55.19 214 LEU A CA 1
ATOM 1734 C C . LEU A 1 214 ? 20.236 47.115 -13.851 1.00 55.19 214 LEU A C 1
ATOM 1736 O O . LEU A 1 214 ? 19.655 48.119 -13.449 1.00 55.19 214 LEU A O 1
ATOM 1740 N N . GLY A 1 215 ? 19.732 45.889 -13.681 1.00 51.94 215 GLY A N 1
ATOM 1741 C CA . GLY A 1 215 ? 18.468 45.617 -12.982 1.00 51.94 215 GLY A CA 1
ATOM 1742 C C . GLY A 1 215 ? 18.461 46.116 -11.530 1.00 51.94 215 GLY A C 1
ATOM 1743 O O . GLY A 1 215 ? 17.479 46.704 -11.087 1.00 51.94 215 GLY A O 1
ATOM 1744 N N . LYS A 1 216 ? 19.596 46.004 -10.821 1.00 56.56 216 LYS A N 1
ATOM 1745 C CA . LYS A 1 216 ? 19.766 46.551 -9.458 1.00 56.56 216 LYS A CA 1
ATOM 1746 C C . LYS A 1 216 ? 19.767 48.085 -9.392 1.00 56.56 216 LYS A C 1
ATOM 1748 O O . LYS A 1 216 ? 19.404 48.648 -8.365 1.00 56.56 216 LYS A O 1
ATOM 1753 N N . LEU A 1 217 ? 20.150 48.767 -10.473 1.00 51.62 217 LEU A N 1
ATOM 1754 C CA . LEU A 1 217 ? 20.050 50.230 -10.591 1.00 51.62 217 LEU A CA 1
ATOM 1755 C C . LEU A 1 217 ? 18.621 50.678 -10.940 1.00 51.62 217 LEU A C 1
ATOM 1757 O O . LEU A 1 217 ? 18.193 51.753 -10.535 1.00 51.62 217 LEU A O 1
ATOM 1761 N N . TRP A 1 218 ? 17.858 49.833 -11.636 1.00 44.69 218 TRP A N 1
ATOM 1762 C CA . TRP A 1 218 ? 16.465 50.089 -12.015 1.00 44.69 218 TRP A CA 1
ATOM 1763 C C . TRP A 1 218 ? 15.453 49.839 -10.886 1.00 44.69 218 TRP A C 1
ATOM 1765 O O . TRP A 1 218 ? 14.340 50.351 -10.940 1.00 44.69 218 TRP A O 1
ATOM 1775 N N . SER A 1 219 ? 15.837 49.130 -9.820 1.00 48.84 219 SER A N 1
ATOM 1776 C CA . SER A 1 219 ? 15.026 48.986 -8.600 1.00 48.84 219 SER A CA 1
ATOM 1777 C C . SER A 1 219 ? 15.019 50.219 -7.679 1.00 48.84 219 SER A C 1
ATOM 1779 O O . SER A 1 219 ? 14.352 50.190 -6.648 1.00 48.84 219 SER A O 1
ATOM 1781 N N . TRP A 1 220 ? 15.749 51.289 -8.018 1.00 44.91 220 TRP A N 1
ATOM 1782 C CA . TRP A 1 220 ? 15.880 52.503 -7.192 1.00 44.91 220 TRP A CA 1
ATOM 1783 C C . TRP A 1 220 ? 15.057 53.712 -7.673 1.00 44.91 220 TRP A C 1
ATOM 1785 O O . TRP A 1 220 ? 15.078 54.758 -7.031 1.00 44.91 220 TRP A O 1
ATOM 1795 N N . GLY A 1 221 ? 14.281 53.583 -8.752 1.00 48.41 221 GLY A N 1
ATOM 1796 C CA . GLY A 1 221 ? 13.377 54.630 -9.239 1.00 48.41 221 GLY A CA 1
ATOM 1797 C C . GLY A 1 221 ? 11.972 54.081 -9.469 1.00 48.41 221 GLY A C 1
ATOM 1798 O O . GLY A 1 221 ? 11.816 53.017 -10.057 1.00 48.41 221 GLY A O 1
ATOM 1799 N N . ASN A 1 222 ? 10.963 54.794 -8.964 1.00 52.34 222 ASN A N 1
ATOM 1800 C CA . ASN A 1 222 ? 9.528 54.488 -9.014 1.00 52.34 222 ASN A CA 1
ATOM 1801 C C . ASN A 1 222 ? 9.064 53.607 -10.195 1.00 52.34 222 ASN A C 1
ATOM 1803 O O . ASN A 1 222 ? 9.222 53.961 -11.361 1.00 52.34 222 ASN A O 1
ATOM 1807 N N . ARG A 1 223 ? 8.405 52.486 -9.867 1.00 47.34 223 ARG A N 1
ATOM 1808 C CA . ARG A 1 223 ? 7.827 51.522 -10.821 1.00 47.34 223 ARG A CA 1
ATOM 1809 C C . ARG A 1 223 ? 6.851 52.202 -11.802 1.00 47.34 223 ARG A C 1
ATOM 1811 O O . ARG A 1 223 ? 5.809 52.682 -11.348 1.00 47.34 223 ARG A O 1
ATOM 1818 N N . PRO A 1 224 ? 7.057 52.141 -13.130 1.00 43.69 224 PRO A N 1
ATOM 1819 C CA . PRO A 1 224 ? 5.977 52.369 -14.081 1.00 43.69 224 PRO A CA 1
ATOM 1820 C C . PRO A 1 224 ? 5.067 51.132 -14.092 1.00 43.69 224 PRO A C 1
ATOM 1822 O O . PRO A 1 224 ? 5.534 50.006 -14.266 1.00 43.69 224 PRO A O 1
ATOM 1825 N N . LYS A 1 225 ? 3.755 51.322 -13.911 1.00 43.53 225 LYS A N 1
ATOM 1826 C CA . LYS A 1 225 ? 2.745 50.266 -14.099 1.00 43.53 225 LYS A CA 1
ATOM 1827 C C . LYS A 1 225 ? 2.645 49.914 -15.589 1.00 43.53 225 LYS A C 1
ATOM 1829 O O . LYS A 1 225 ? 1.798 50.454 -16.292 1.00 43.53 225 LYS A O 1
ATOM 1834 N N . TRP A 1 226 ? 3.492 49.016 -16.076 1.00 37.72 226 TRP A N 1
ATOM 1835 C CA . TRP A 1 226 ? 3.297 48.392 -17.384 1.00 37.72 226 TRP A CA 1
ATOM 1836 C C . TRP A 1 226 ? 2.275 47.256 -17.260 1.00 37.72 226 TRP A C 1
ATOM 1838 O O . TRP A 1 226 ? 2.501 46.281 -16.546 1.00 37.72 226 TRP A O 1
ATOM 1848 N N . LYS A 1 227 ? 1.129 47.395 -17.935 1.00 36.03 227 LYS A N 1
ATOM 1849 C CA . LYS A 1 227 ? 0.198 46.293 -18.202 1.00 36.03 227 LYS A CA 1
ATOM 1850 C C . LYS A 1 227 ? 0.550 45.724 -19.574 1.00 36.03 227 LYS A C 1
ATOM 1852 O O . LYS A 1 227 ? 0.477 46.453 -20.558 1.00 36.03 227 LYS A O 1
ATOM 1857 N N . PHE A 1 228 ? 0.915 44.447 -19.642 1.00 37.41 228 PHE A N 1
ATOM 1858 C CA . PHE A 1 228 ? 0.957 43.746 -20.923 1.00 37.41 228 PHE A CA 1
ATOM 1859 C C . PHE A 1 228 ? -0.472 43.617 -21.470 1.00 37.41 228 PHE A C 1
ATOM 1861 O O . PHE A 1 228 ? -1.378 43.314 -20.686 1.00 37.41 228 PHE A O 1
ATOM 1868 N N . PRO A 1 229 ? -0.705 43.829 -22.777 1.00 38.59 229 PRO A N 1
ATOM 1869 C CA . PRO A 1 229 ? -1.966 43.431 -23.375 1.00 38.59 229 PRO A CA 1
ATOM 1870 C C . PRO A 1 229 ? -2.047 41.906 -23.273 1.00 38.59 229 PRO A C 1
ATOM 1872 O O . PRO A 1 229 ? -1.173 41.191 -23.764 1.00 38.59 229 PRO A O 1
ATOM 1875 N N . SER A 1 230 ? -3.065 41.406 -22.577 1.00 38.81 230 SER A N 1
ATOM 1876 C CA . SER A 1 230 ? -3.380 39.983 -22.537 1.00 38.81 230 SER A CA 1
ATOM 1877 C C . SER A 1 230 ? -3.843 39.559 -23.929 1.00 38.81 230 SER A C 1
ATOM 1879 O O . SER A 1 230 ? -5.018 39.679 -24.264 1.00 38.81 230 SER A O 1
ATOM 1881 N N . ILE A 1 231 ? -2.911 39.111 -24.762 1.00 42.59 231 ILE A N 1
ATOM 1882 C CA . ILE A 1 231 ? -3.244 38.364 -25.970 1.00 42.59 231 ILE A CA 1
ATOM 1883 C C . ILE A 1 231 ? -3.704 36.992 -25.474 1.00 42.59 231 ILE A C 1
ATOM 1885 O O . ILE A 1 231 ? -2.907 36.228 -24.926 1.00 42.59 231 ILE A O 1
ATOM 1889 N N . ASN A 1 232 ? -5.004 36.714 -25.583 1.00 44.16 232 ASN A N 1
ATOM 1890 C CA . ASN A 1 232 ? -5.565 35.412 -25.247 1.00 44.16 232 ASN A CA 1
ATOM 1891 C C . ASN A 1 232 ? -5.007 34.372 -26.222 1.00 44.16 232 ASN A C 1
ATOM 1893 O O . ASN A 1 232 ? -5.443 34.245 -27.358 1.00 44.16 232 ASN A O 1
ATOM 1897 N N . PHE A 1 233 ? -4.037 33.602 -25.739 1.00 40.16 233 PHE A N 1
ATOM 1898 C CA . PHE A 1 233 ? -3.407 32.473 -26.426 1.00 40.16 233 PHE A CA 1
ATOM 1899 C C . PHE A 1 233 ? -4.412 31.409 -26.925 1.00 40.16 233 PHE A C 1
ATOM 1901 O O . PHE A 1 233 ? -4.091 30.633 -27.821 1.00 40.16 233 PHE A O 1
ATOM 1908 N N . LEU A 1 234 ? -5.637 31.395 -26.383 1.00 36.38 234 LEU A N 1
ATOM 1909 C CA . LEU A 1 234 ? -6.715 30.492 -26.796 1.00 36.38 234 LEU A CA 1
ATOM 1910 C C . LEU A 1 234 ? -7.258 30.784 -28.208 1.00 36.38 234 LEU A C 1
ATOM 1912 O O . LEU A 1 234 ? -7.607 29.833 -28.903 1.00 36.38 234 LEU A O 1
ATOM 1916 N N . ASP A 1 235 ? -7.234 32.037 -28.674 1.00 42.78 235 ASP A N 1
ATOM 1917 C CA . ASP A 1 235 ? -7.741 32.410 -30.011 1.00 42.78 235 ASP A CA 1
ATOM 1918 C C . ASP A 1 235 ? -6.793 31.986 -31.151 1.00 42.78 235 ASP A C 1
ATOM 1920 O O . ASP A 1 235 ? -7.152 32.035 -32.324 1.00 42.78 235 ASP A O 1
ATOM 1924 N N . PHE A 1 236 ? -5.575 31.538 -30.822 1.00 40.72 236 PHE A N 1
ATOM 1925 C CA . PHE A 1 236 ? -4.599 31.044 -31.799 1.00 40.72 236 PHE A CA 1
ATOM 1926 C C . PHE A 1 236 ? -4.671 29.522 -32.006 1.00 40.72 236 PHE A C 1
ATOM 1928 O O . PHE A 1 236 ? -4.187 29.015 -33.014 1.00 40.72 236 PHE A O 1
ATOM 1935 N N . ILE A 1 237 ? -5.255 28.779 -31.057 1.00 33.28 237 ILE A N 1
ATOM 1936 C CA . ILE A 1 237 ? -5.277 27.305 -31.091 1.00 33.28 237 ILE A CA 1
ATOM 1937 C C . ILE A 1 237 ? -6.572 26.760 -31.715 1.00 33.28 237 ILE A C 1
ATOM 1939 O O . ILE A 1 237 ? -6.543 25.676 -32.292 1.00 33.28 237 ILE A O 1
ATOM 1943 N N . CYS A 1 238 ? -7.674 27.515 -31.680 1.00 34.72 238 CYS A N 1
ATOM 1944 C CA . CYS A 1 238 ? -8.938 27.123 -32.310 1.00 34.72 238 CYS A CA 1
ATOM 1945 C C . CYS A 1 238 ? -9.518 28.275 -33.145 1.00 34.72 238 CYS A C 1
ATOM 1947 O O . CYS A 1 238 ? -10.253 29.095 -32.594 1.00 34.72 238 CYS A O 1
ATOM 1949 N N . PRO A 1 239 ? -9.236 28.355 -34.455 1.00 39.34 239 PRO A N 1
ATOM 1950 C CA . PRO A 1 239 ? -9.966 29.263 -35.323 1.00 39.34 239 PRO A CA 1
ATOM 1951 C C . PRO A 1 239 ? -11.320 28.634 -35.679 1.00 39.34 239 PRO A C 1
ATOM 1953 O O . PRO A 1 239 ? -11.389 27.452 -36.020 1.00 39.34 239 PRO A O 1
ATOM 1956 N N . SER A 1 240 ? -12.394 29.414 -35.579 1.00 40.88 240 SER A N 1
ATOM 1957 C CA . SER A 1 240 ? -13.676 29.108 -36.230 1.00 40.88 240 SER A CA 1
ATOM 1958 C C . SER A 1 240 ? -13.587 29.307 -37.736 1.00 40.88 240 SER A C 1
ATOM 1960 O O . SER A 1 240 ? -12.997 30.343 -38.123 1.00 40.88 240 SER A O 1
#

Organism: NCBI:txid1288291

Secondary structure (DSSP, 8-state):
--HHHHHHHHHHHHHHHHTTS-EEEEETTEEEEEEEEESS--SS--EEEEESS--TTEE--EEEEEETTEEEEEETTEEEEEETTEEEE-SSSPPPBEEEE-SSSEEEEETTEEEEEETTEEEEEE----GGG-EEEEEPPHHHHHHHTT-SSS---HHHHHHHHHHHHHHHHHHHHHHHHHHHHS---SHHHHHHHHT-SGGGHHHHHHHHHHHHHHTTS----PPPP---GGGGT---

Sequence (240 aa):
MLLYFYIVKTSLEVLEKLSGRNIKIFLISNPEEFLARRLDYFNDCPFEKASLKFDSKIDSDCKIIKNGKGFHILIGGNALCANNNKVITCSNKMDKWIISSNSIGFTFKKNKLCLNFENRNLELKECTQDANQLFDFLTIPHFISCLEDNSFNQPIDEKQMNKEIKKLEFLNEANDNLTKLIDEKKPINSFEDFAAKTFSKPEDKKKAKKLAKLGKLWSWGNRPKWKFPSINFLDFICPS